Protein AF-A0A538KLN0-F1 (afdb_monomer)

pLDDT: mean 76.85, std 23.38, range [25.31, 96.94]

Structure (mmCIF, N/CA/C/O backbone):
data_AF-A0A538KLN0-F1
#
_entry.id   AF-A0A538KLN0-F1
#
loop_
_atom_site.group_PDB
_atom_site.id
_atom_site.type_symbol
_atom_site.label_atom_id
_atom_site.label_alt_id
_atom_site.label_comp_id
_atom_site.label_asym_id
_atom_site.label_entity_id
_atom_site.label_seq_id
_atom_site.pdbx_PDB_ins_code
_atom_site.Cartn_x
_atom_site.Cartn_y
_atom_site.Cartn_z
_atom_site.occupancy
_atom_site.B_iso_or_equiv
_atom_site.auth_seq_id
_atom_site.auth_comp_id
_atom_site.auth_asym_id
_atom_site.auth_atom_id
_atom_site.pdbx_PDB_model_num
ATOM 1 N N . MET A 1 1 ? 19.065 -7.640 -3.500 1.00 26.00 1 MET A N 1
ATOM 2 C CA . MET A 1 1 ? 20.006 -6.799 -4.274 1.00 26.00 1 MET A CA 1
ATOM 3 C C . MET A 1 1 ? 19.623 -5.353 -4.036 1.00 26.00 1 MET A C 1
ATOM 5 O O . MET A 1 1 ? 18.830 -4.798 -4.790 1.00 26.00 1 MET A O 1
ATOM 9 N N . SER A 1 2 ? 20.141 -4.775 -2.958 1.00 25.31 2 SER A N 1
ATOM 10 C CA . SER A 1 2 ? 19.874 -3.387 -2.580 1.00 25.31 2 SER A CA 1
ATOM 11 C C . SER A 1 2 ? 21.116 -2.546 -2.860 1.00 25.31 2 SER A C 1
ATOM 13 O O . SER A 1 2 ? 22.212 -2.878 -2.421 1.00 25.31 2 SER A O 1
ATOM 15 N N . LEU A 1 3 ? 20.955 -1.477 -3.639 1.00 26.09 3 LEU A N 1
ATOM 16 C CA . LEU A 1 3 ? 22.006 -0.489 -3.879 1.00 26.09 3 LEU A CA 1
ATOM 17 C C . LEU A 1 3 ? 21.983 0.506 -2.716 1.00 26.09 3 LEU A C 1
ATOM 19 O O . LEU A 1 3 ? 21.035 1.276 -2.596 1.00 26.09 3 LEU A O 1
ATOM 23 N N . TYR A 1 4 ? 23.009 0.484 -1.865 1.00 31.41 4 TYR A N 1
ATOM 24 C CA . TYR A 1 4 ? 23.186 1.485 -0.813 1.00 31.41 4 TYR A CA 1
ATOM 25 C C . TYR A 1 4 ? 24.074 2.632 -1.302 1.00 31.41 4 TYR A C 1
ATOM 27 O O . TYR A 1 4 ? 25.134 2.416 -1.889 1.00 31.41 4 TYR A O 1
ATOM 35 N N . TYR A 1 5 ? 23.642 3.860 -1.025 1.00 34.19 5 TYR A N 1
ATOM 36 C CA . TYR A 1 5 ? 24.415 5.081 -1.224 1.00 34.19 5 TYR A CA 1
ATOM 37 C C . TYR A 1 5 ? 24.909 5.559 0.147 1.00 34.19 5 TYR A C 1
ATOM 39 O O . TYR A 1 5 ? 24.098 5.976 0.970 1.00 34.19 5 TYR A O 1
ATOM 47 N N . ASN A 1 6 ? 26.217 5.473 0.421 1.00 35.06 6 ASN A N 1
ATOM 48 C CA . ASN A 1 6 ? 26.809 6.028 1.644 1.00 35.06 6 ASN A CA 1
ATOM 49 C C . ASN A 1 6 ? 27.440 7.406 1.345 1.00 35.06 6 ASN A C 1
ATOM 51 O O . ASN A 1 6 ? 28.269 7.523 0.442 1.00 35.06 6 ASN A O 1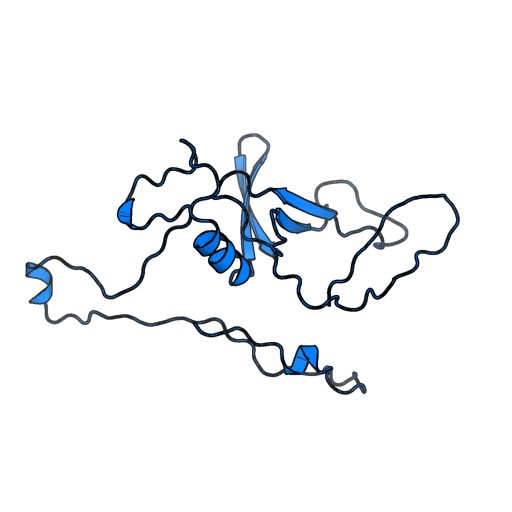
ATOM 55 N N . LYS A 1 7 ? 27.042 8.440 2.101 1.00 36.91 7 LYS A N 1
ATOM 56 C CA . LYS A 1 7 ? 27.506 9.836 1.989 1.00 36.91 7 LYS A CA 1
ATOM 57 C C . LYS A 1 7 ? 28.402 10.237 3.177 1.00 36.91 7 LYS A C 1
ATOM 59 O O . LYS A 1 7 ? 28.296 11.352 3.676 1.00 36.91 7 LYS A O 1
ATOM 64 N N . ASP A 1 8 ? 29.300 9.366 3.632 1.00 36.38 8 ASP A N 1
ATOM 65 C CA . ASP A 1 8 ? 30.351 9.769 4.575 1.00 36.38 8 ASP A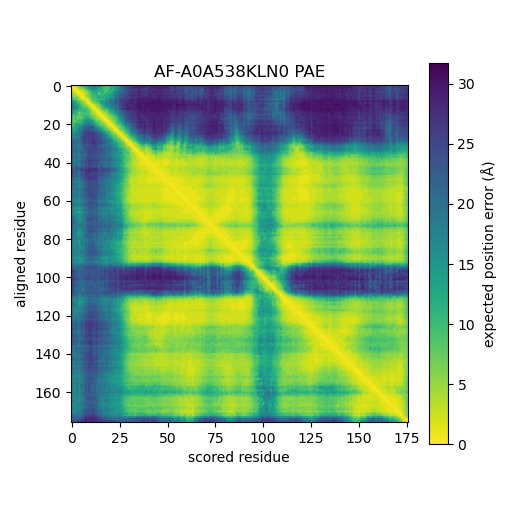 CA 1
ATOM 66 C C . ASP A 1 8 ? 31.446 10.563 3.838 1.00 36.38 8 ASP A C 1
ATOM 68 O O . ASP A 1 8 ? 32.159 10.059 2.967 1.00 36.38 8 ASP A O 1
ATOM 72 N N . HIS A 1 9 ? 31.541 11.860 4.137 1.00 43.94 9 HIS A N 1
ATOM 73 C CA . HIS A 1 9 ? 32.377 12.812 3.407 1.00 43.94 9 HIS A CA 1
ATOM 74 C C . HIS A 1 9 ? 33.731 13.093 4.076 1.00 43.94 9 HIS A C 1
ATOM 76 O O . HIS A 1 9 ? 33.805 13.779 5.093 1.00 43.94 9 HIS A O 1
ATOM 82 N N . HIS A 1 10 ? 34.812 12.762 3.364 1.00 33.06 10 HIS A N 1
ATOM 83 C CA . HIS A 1 10 ? 36.032 13.575 3.324 1.00 33.06 10 HIS A CA 1
ATOM 84 C C . HIS A 1 10 ? 36.265 14.039 1.873 1.00 33.06 10 HIS A C 1
ATOM 86 O O . HIS A 1 10 ? 36.195 13.247 0.933 1.00 33.06 10 HIS A O 1
ATOM 92 N N . ARG A 1 11 ? 36.476 15.350 1.665 1.00 34.56 11 ARG A N 1
ATOM 93 C CA . ARG A 1 11 ? 36.632 15.961 0.328 1.00 34.56 11 ARG A CA 1
ATOM 94 C C . ARG A 1 11 ? 37.799 15.321 -0.437 1.00 34.56 11 ARG A C 1
ATOM 96 O O . ARG A 1 11 ? 38.933 15.411 0.017 1.00 34.56 11 ARG A O 1
ATOM 103 N N . GLY A 1 12 ? 37.529 14.784 -1.632 1.00 41.19 12 GLY A N 1
ATOM 104 C CA . GLY A 1 12 ? 38.556 14.462 -2.637 1.00 41.19 12 GLY A CA 1
ATOM 105 C C . GLY A 1 12 ? 38.613 13.016 -3.141 1.00 41.19 12 GLY A C 1
ATOM 106 O O . GLY A 1 12 ? 39.391 12.741 -4.051 1.00 41.19 12 GLY A O 1
ATOM 107 N N . GLN A 1 13 ? 37.802 12.095 -2.616 1.00 34.59 13 GLN A N 1
ATOM 108 C CA . GLN A 1 13 ? 37.814 10.689 -3.041 1.00 34.59 13 GLN A CA 1
ATOM 109 C C . GLN A 1 13 ? 36.671 10.399 -4.030 1.00 34.59 13 GLN A C 1
ATOM 111 O O . GLN A 1 13 ? 35.543 10.847 -3.827 1.00 34.59 13 GLN A O 1
ATOM 116 N N . ARG A 1 14 ? 36.959 9.687 -5.134 1.00 34.41 14 ARG A N 1
ATOM 117 C CA . ARG A 1 14 ? 35.933 9.279 -6.115 1.00 34.41 14 ARG A CA 1
ATOM 118 C C . ARG A 1 14 ? 34.870 8.409 -5.419 1.00 34.41 14 ARG A C 1
ATOM 120 O O . ARG A 1 14 ? 35.261 7.510 -4.672 1.00 34.41 14 ARG A O 1
ATOM 127 N N . PRO A 1 15 ? 33.564 8.622 -5.675 1.00 37.00 15 PRO A N 1
ATOM 128 C CA . PRO A 1 15 ? 32.522 7.771 -5.117 1.00 37.00 15 PRO A CA 1
ATOM 129 C C . PRO A 1 15 ? 32.744 6.335 -5.588 1.00 37.00 15 PRO A C 1
ATOM 131 O O . PRO A 1 15 ? 32.901 6.075 -6.782 1.00 37.00 15 PRO A O 1
ATOM 134 N N . THR A 1 16 ? 32.798 5.410 -4.636 1.00 32.25 16 THR A N 1
ATOM 135 C CA . THR A 1 16 ? 32.900 3.982 -4.925 1.00 32.25 16 THR A CA 1
ATOM 136 C C . THR A 1 16 ? 31.509 3.397 -4.750 1.00 32.25 16 THR A C 1
ATOM 138 O O . THR A 1 16 ? 30.989 3.368 -3.640 1.00 32.25 16 THR A O 1
ATOM 141 N N . LEU A 1 17 ? 30.885 2.974 -5.852 1.00 32.88 17 LEU A N 1
ATOM 142 C CA . LEU A 1 17 ? 29.675 2.162 -5.797 1.00 32.88 17 LEU A CA 1
ATOM 143 C C . LEU A 1 17 ? 30.098 0.762 -5.340 1.00 32.88 17 LEU A C 1
ATOM 145 O O . LEU A 1 17 ? 30.583 -0.034 -6.145 1.00 32.88 17 LEU A O 1
ATOM 149 N N . SER A 1 18 ? 29.983 0.473 -4.049 1.00 30.64 18 SER A N 1
ATOM 150 C CA . SER A 1 18 ? 30.160 -0.885 -3.549 1.00 30.64 18 SER A CA 1
ATOM 151 C C . SER A 1 18 ? 28.881 -1.670 -3.815 1.00 30.64 18 SER A C 1
ATOM 153 O O . SER A 1 18 ? 27.820 -1.381 -3.265 1.00 30.64 18 SER A O 1
ATOM 155 N N . ILE A 1 19 ? 28.984 -2.685 -4.672 1.00 30.64 19 ILE A N 1
ATOM 156 C CA . ILE A 1 19 ? 28.009 -3.772 -4.693 1.00 30.64 19 ILE A CA 1
ATOM 157 C C . ILE A 1 19 ? 28.229 -4.523 -3.382 1.00 30.64 19 ILE A C 1
ATOM 159 O O . ILE A 1 19 ? 29.207 -5.253 -3.247 1.00 30.64 19 ILE A O 1
ATOM 163 N N . VAL A 1 20 ? 27.366 -4.286 -2.399 1.00 38.22 20 VAL A N 1
ATOM 164 C CA . VAL A 1 20 ? 27.263 -5.182 -1.249 1.00 38.22 20 VAL A CA 1
ATOM 165 C C . VAL A 1 20 ? 26.518 -6.406 -1.767 1.00 38.22 20 VAL A C 1
ATOM 167 O O . VAL A 1 20 ? 25.416 -6.282 -2.311 1.00 38.22 20 VAL A O 1
ATOM 170 N N . GLU A 1 21 ? 27.165 -7.568 -1.714 1.00 31.20 21 GLU A N 1
ATOM 171 C CA . GLU A 1 21 ? 26.484 -8.834 -1.970 1.00 31.20 21 GLU A CA 1
ATOM 172 C C . GLU A 1 21 ? 25.280 -8.929 -1.022 1.00 31.20 21 GLU A C 1
ATOM 174 O O . GLU A 1 21 ? 25.349 -8.464 0.113 1.00 31.20 21 GLU A O 1
ATOM 179 N N . ASP A 1 22 ? 24.151 -9.450 -1.515 1.00 34.66 22 ASP A N 1
ATOM 180 C CA . ASP A 1 22 ? 22.969 -9.704 -0.684 1.00 34.66 22 ASP A CA 1
ATOM 181 C C . ASP A 1 22 ? 23.412 -10.659 0.433 1.00 34.66 22 ASP A C 1
ATOM 183 O O . ASP A 1 22 ? 23.510 -11.869 0.215 1.00 34.66 22 ASP A O 1
ATOM 187 N N . GLU A 1 23 ? 23.685 -10.123 1.623 1.00 33.69 23 GLU A N 1
ATOM 188 C CA . GLU A 1 23 ? 23.560 -10.914 2.837 1.00 33.69 23 GLU A CA 1
ATOM 189 C C . GLU A 1 23 ? 22.157 -11.537 2.771 1.00 33.69 23 GLU A C 1
ATOM 191 O O . GLU A 1 23 ? 21.189 -10.830 2.448 1.00 33.69 23 GLU A O 1
ATOM 196 N N . PRO A 1 24 ? 22.040 -12.866 2.938 1.00 30.95 24 PRO A N 1
ATOM 197 C CA . PRO A 1 24 ? 20.780 -13.568 2.748 1.00 30.95 24 PRO A CA 1
ATOM 198 C C . PRO A 1 24 ? 19.721 -12.858 3.573 1.00 30.95 24 PRO A C 1
ATOM 200 O O . PRO A 1 24 ? 19.973 -12.642 4.753 1.00 30.95 24 PRO A O 1
ATOM 203 N N . ALA A 1 25 ? 18.598 -12.489 2.932 1.00 38.09 25 ALA A N 1
ATOM 204 C CA . ALA A 1 25 ? 17.492 -11.729 3.513 1.00 38.09 25 ALA A CA 1
ATOM 205 C C . ALA A 1 25 ? 17.398 -11.999 5.011 1.00 38.09 25 ALA A C 1
ATOM 207 O O . ALA A 1 25 ? 16.890 -13.047 5.429 1.00 38.09 25 ALA A O 1
ATOM 208 N N . THR A 1 26 ? 17.989 -11.098 5.800 1.00 32.62 26 THR A N 1
ATOM 209 C CA . THR A 1 26 ? 17.980 -11.236 7.243 1.00 32.62 26 THR A CA 1
ATOM 210 C C . THR A 1 26 ? 16.514 -11.337 7.593 1.00 32.62 26 THR A C 1
ATOM 212 O O . THR A 1 26 ? 15.715 -10.505 7.161 1.00 32.62 26 THR A O 1
ATOM 215 N N . THR A 1 27 ? 16.132 -12.411 8.280 1.00 38.66 27 THR A N 1
ATOM 216 C CA . THR A 1 27 ? 14.804 -12.493 8.877 1.00 38.66 27 THR A CA 1
ATOM 217 C C . THR A 1 27 ? 14.736 -11.314 9.832 1.00 38.66 27 THR A C 1
ATOM 219 O O . THR A 1 27 ? 15.279 -11.374 10.933 1.00 38.66 27 THR A O 1
ATOM 222 N N . HIS A 1 28 ? 14.204 -10.191 9.352 1.00 43.59 28 HIS A N 1
ATOM 223 C CA . HIS A 1 28 ? 14.029 -9.007 10.162 1.00 43.59 28 HIS A CA 1
ATOM 224 C C . HIS A 1 28 ? 13.039 -9.431 11.236 1.00 43.59 28 HIS A C 1
ATOM 226 O O . HIS A 1 28 ? 11.933 -9.875 10.920 1.00 43.59 28 HIS A O 1
ATOM 232 N N . ALA A 1 29 ? 13.492 -9.420 12.489 1.00 48.53 29 ALA A N 1
ATOM 233 C CA . ALA A 1 29 ? 12.621 -9.693 13.616 1.00 48.53 29 ALA A CA 1
ATOM 234 C C . ALA A 1 29 ? 11.372 -8.812 13.478 1.00 48.53 29 ALA A C 1
ATOM 236 O O . ALA A 1 29 ? 11.481 -7.645 13.096 1.00 48.53 29 ALA A O 1
ATOM 237 N N . LEU A 1 30 ? 10.195 -9.390 13.729 1.00 53.78 30 LEU A N 1
ATOM 238 C CA . LEU A 1 30 ? 8.945 -8.639 13.700 1.00 53.78 30 LEU A CA 1
ATOM 239 C C . LEU A 1 30 ? 9.070 -7.470 14.680 1.00 53.78 30 LEU A C 1
ATOM 241 O O . LEU A 1 30 ? 9.397 -7.679 15.850 1.00 53.78 30 LEU A O 1
ATOM 245 N N . ARG A 1 31 ? 8.849 -6.250 14.188 1.00 68.31 31 ARG A N 1
ATOM 246 C CA . ARG A 1 31 ? 8.819 -5.053 15.031 1.00 68.31 31 ARG A CA 1
ATOM 247 C C . ARG A 1 31 ? 7.609 -5.108 15.965 1.00 68.31 31 ARG A C 1
ATOM 249 O O . ARG A 1 31 ? 6.591 -5.718 15.622 1.00 68.31 31 ARG A O 1
ATOM 256 N N . GLU A 1 32 ? 7.731 -4.478 17.132 1.00 73.38 32 GLU A N 1
ATOM 257 C CA . GLU A 1 32 ? 6.623 -4.369 18.085 1.00 73.38 32 GLU A CA 1
ATOM 258 C C . GLU A 1 32 ? 5.400 -3.710 17.440 1.00 73.38 32 GLU A C 1
ATOM 260 O O . GLU A 1 32 ? 5.537 -2.834 16.581 1.00 73.38 32 GLU A O 1
ATOM 265 N N . ASP A 1 33 ? 4.208 -4.137 17.867 1.00 78.81 33 ASP A N 1
ATOM 266 C CA . ASP A 1 33 ? 2.943 -3.622 17.348 1.00 78.81 33 ASP A CA 1
ATOM 267 C C . ASP A 1 33 ? 2.890 -2.096 17.391 1.00 78.81 33 ASP A C 1
ATOM 269 O O . ASP A 1 33 ? 3.223 -1.457 18.393 1.00 78.81 33 ASP A O 1
ATOM 273 N N . VAL A 1 34 ? 2.420 -1.507 16.293 1.00 72.69 34 VAL A N 1
ATOM 274 C CA . VAL A 1 34 ? 2.412 -0.056 16.158 1.00 72.69 34 VAL A CA 1
ATOM 275 C C . VAL A 1 34 ? 1.392 0.542 17.131 1.00 72.69 34 VAL A C 1
ATOM 277 O O . VAL A 1 34 ? 0.213 0.165 17.088 1.00 72.69 34 VAL A O 1
ATOM 280 N N . PRO A 1 35 ? 1.783 1.505 17.986 1.00 79.75 35 PRO A N 1
ATOM 281 C CA . PRO A 1 35 ? 0.876 2.087 18.960 1.00 79.75 35 PRO A CA 1
ATOM 282 C C . PRO A 1 35 ? -0.387 2.662 18.311 1.00 79.75 35 PRO A C 1
ATOM 284 O O . PRO A 1 35 ? -0.354 3.517 17.420 1.00 79.75 35 PRO A O 1
ATOM 287 N N . ARG A 1 36 ? -1.546 2.225 18.808 1.00 87.19 36 ARG A N 1
ATOM 288 C CA . ARG A 1 36 ? -2.834 2.790 18.408 1.00 87.19 36 ARG A CA 1
ATOM 289 C C . ARG A 1 36 ? -3.043 4.138 19.091 1.00 87.19 36 ARG A C 1
ATOM 291 O O . ARG A 1 36 ? -3.077 4.227 20.317 1.00 87.19 36 ARG A O 1
ATOM 298 N N . SER A 1 37 ? -3.294 5.172 18.296 1.00 88.62 37 SER A N 1
ATOM 299 C CA . SER A 1 37 ? -3.560 6.524 18.781 1.00 88.62 37 SER A CA 1
ATOM 300 C C . SER A 1 37 ? -5.009 6.942 18.513 1.00 88.62 37 SER A C 1
ATOM 302 O O . SER A 1 37 ? -5.777 6.274 17.805 1.00 88.62 37 SER A O 1
ATOM 304 N N . ALA A 1 38 ? -5.412 8.092 19.057 1.00 91.19 38 ALA A N 1
ATOM 305 C CA . ALA A 1 38 ? -6.693 8.706 18.709 1.00 91.19 38 ALA A CA 1
ATOM 306 C C . ALA A 1 38 ? -6.783 9.060 17.209 1.00 91.19 38 ALA A C 1
ATOM 308 O O . ALA A 1 38 ? -7.887 9.065 16.659 1.00 91.19 38 ALA A O 1
ATOM 309 N N . ARG A 1 39 ? -5.638 9.327 16.557 1.00 91.06 39 ARG A N 1
ATOM 310 C CA . ARG A 1 39 ? -5.528 9.701 15.139 1.00 91.06 39 ARG A CA 1
ATOM 311 C C . ARG A 1 39 ? -5.672 8.494 14.214 1.00 91.06 39 ARG A C 1
ATOM 313 O O . ARG A 1 39 ? -6.347 8.602 13.196 1.00 91.06 39 ARG A O 1
ATOM 320 N N . THR A 1 40 ? -5.105 7.348 14.591 1.00 93.56 40 THR A N 1
ATOM 321 C CA . THR A 1 40 ? -5.142 6.109 13.791 1.00 93.56 40 THR A CA 1
ATOM 322 C C . THR A 1 40 ? -6.326 5.200 14.117 1.00 93.56 40 THR A C 1
ATOM 324 O O . THR A 1 40 ? -6.596 4.239 13.403 1.00 93.56 40 THR A O 1
ATOM 327 N N . THR A 1 41 ? -7.104 5.508 15.160 1.00 95.12 41 THR A N 1
ATOM 328 C CA . THR A 1 41 ? -8.288 4.718 15.520 1.00 95.12 41 THR A CA 1
ATOM 329 C C . THR A 1 41 ? -9.386 4.790 14.451 1.00 95.12 41 THR A C 1
ATOM 331 O O . THR A 1 41 ? -10.110 5.782 14.319 1.00 95.12 41 THR A O 1
ATOM 334 N N . VAL A 1 42 ? -9.601 3.673 13.754 1.00 95.12 42 VAL A N 1
ATOM 335 C CA . VAL A 1 42 ? -10.688 3.499 12.783 1.00 95.12 42 VAL A CA 1
ATOM 336 C C . VAL A 1 42 ? -12.043 3.481 13.496 1.00 95.12 42 VAL A C 1
ATOM 338 O O . VAL A 1 42 ? -12.329 2.594 14.298 1.00 95.12 42 VAL A O 1
ATOM 341 N N . ARG A 1 43 ? -12.924 4.430 13.157 1.00 95.81 43 ARG A N 1
ATOM 342 C CA . ARG A 1 43 ? -14.265 4.536 13.771 1.00 95.81 43 ARG A CA 1
ATOM 343 C C . ARG A 1 43 ? -15.366 3.821 12.990 1.00 95.81 43 ARG A C 1
ATOM 345 O O . ARG A 1 43 ? -16.201 3.126 13.560 1.00 95.81 43 ARG A O 1
ATOM 352 N N . ARG A 1 44 ? -15.394 3.972 11.664 1.00 95.69 44 ARG A N 1
ATOM 353 C CA . ARG A 1 44 ? -16.453 3.394 10.819 1.00 95.69 44 ARG A CA 1
ATOM 354 C C . ARG A 1 44 ? -16.086 1.976 10.400 1.00 95.69 44 ARG A C 1
ATOM 356 O O . ARG A 1 44 ? -15.053 1.787 9.759 1.00 95.69 44 ARG A O 1
ATOM 363 N N . ARG A 1 45 ? -16.971 1.001 10.658 1.00 93.00 45 ARG A N 1
ATOM 364 C CA . ARG A 1 45 ? -16.722 -0.439 10.414 1.00 93.00 45 ARG A CA 1
ATOM 365 C C . ARG A 1 45 ? -15.410 -0.886 11.084 1.00 93.00 45 ARG A C 1
ATOM 367 O O . ARG A 1 45 ? -14.549 -1.457 10.424 1.00 93.00 45 ARG A O 1
ATOM 374 N N . ALA A 1 46 ? -15.262 -0.561 12.369 1.00 94.00 46 ALA A N 1
ATOM 375 C CA . ALA A 1 46 ? -14.040 -0.781 13.144 1.00 94.00 46 ALA A CA 1
ATOM 376 C C . ALA A 1 46 ? -13.636 -2.260 13.253 1.00 94.00 46 ALA A C 1
ATOM 378 O O . ALA A 1 46 ? -12.451 -2.545 13.320 1.00 94.00 46 ALA A O 1
ATOM 379 N N . GLY A 1 47 ? -14.585 -3.201 13.158 1.00 93.38 47 GLY A N 1
ATOM 38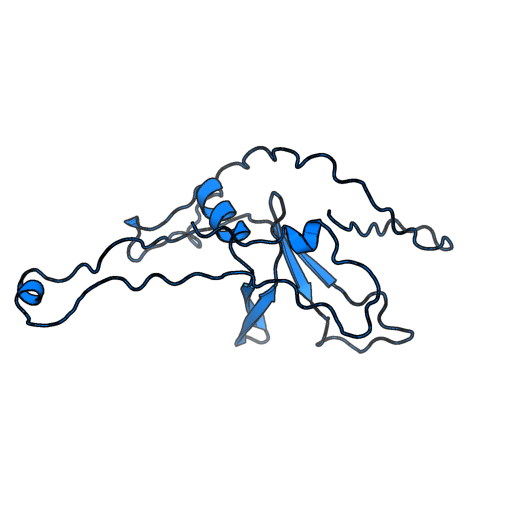0 C CA . GLY A 1 47 ? -14.286 -4.642 13.119 1.00 93.38 47 GLY A CA 1
ATOM 381 C C . GLY A 1 47 ? -13.500 -5.112 11.885 1.00 93.38 47 GLY A C 1
ATOM 382 O O . GLY A 1 47 ? -13.250 -6.297 11.747 1.00 93.38 47 GLY A O 1
ATOM 383 N N . ARG A 1 48 ? -13.149 -4.199 10.972 1.00 94.81 48 ARG A N 1
ATOM 384 C CA . ARG A 1 48 ? -12.254 -4.441 9.830 1.00 94.81 48 ARG A CA 1
ATOM 385 C C . ARG A 1 48 ? -10.855 -3.855 10.034 1.00 94.81 48 ARG A C 1
ATOM 387 O O . ARG A 1 48 ? -10.072 -3.862 9.092 1.00 94.81 48 ARG A O 1
ATOM 394 N N . ALA A 1 49 ? -10.602 -3.221 11.177 1.00 95.75 49 ALA A N 1
ATOM 395 C CA . ALA A 1 49 ? -9.353 -2.531 11.451 1.00 95.75 49 ALA A CA 1
ATOM 396 C C . ALA A 1 49 ? -8.308 -3.502 11.998 1.00 95.75 49 ALA A C 1
ATOM 398 O O . ALA A 1 49 ? -8.616 -4.308 12.871 1.00 95.75 49 ALA A O 1
ATOM 399 N N . HIS A 1 50 ? -7.087 -3.358 11.505 1.00 94.62 50 HIS A N 1
ATOM 400 C CA . HIS A 1 50 ? -5.908 -4.103 11.917 1.00 94.62 50 HIS A CA 1
ATOM 401 C C . HIS A 1 50 ? -4.831 -3.102 12.336 1.00 94.62 50 HIS A C 1
ATOM 403 O O . HIS A 1 50 ? -4.700 -2.037 11.722 1.00 94.62 50 HIS A O 1
ATOM 409 N N . TYR A 1 51 ? -4.111 -3.430 13.403 1.00 93.25 51 TYR A N 1
ATOM 410 C CA . TYR A 1 51 ? -3.062 -2.585 13.988 1.00 93.25 51 TYR A CA 1
ATOM 411 C C . TYR A 1 51 ? -1.770 -3.369 14.247 1.00 93.25 51 TYR A C 1
ATOM 413 O O . TYR A 1 51 ? -0.763 -2.767 14.604 1.00 93.25 51 TYR A O 1
ATOM 421 N N . ASP A 1 52 ? -1.808 -4.688 14.060 1.00 92.44 52 ASP A N 1
ATOM 422 C CA . ASP A 1 52 ? -0.649 -5.562 14.138 1.00 92.44 52 ASP A CA 1
ATOM 423 C C . ASP A 1 52 ? 0.318 -5.290 12.980 1.00 92.44 52 ASP A C 1
ATOM 425 O O . ASP A 1 52 ? -0.092 -4.992 11.848 1.00 92.44 52 ASP A O 1
ATOM 429 N N . THR A 1 53 ? 1.613 -5.379 13.274 1.00 91.06 53 THR A N 1
ATOM 430 C CA . THR A 1 53 ? 2.677 -5.087 12.302 1.00 91.06 53 THR A CA 1
ATOM 431 C C . THR A 1 53 ? 2.695 -6.077 11.158 1.00 91.06 53 THR A C 1
ATOM 433 O O . THR A 1 53 ? 2.910 -5.664 10.025 1.00 91.06 53 THR A O 1
ATOM 436 N N . GLU A 1 54 ? 2.370 -7.346 11.414 1.00 92.75 54 GLU A N 1
ATOM 437 C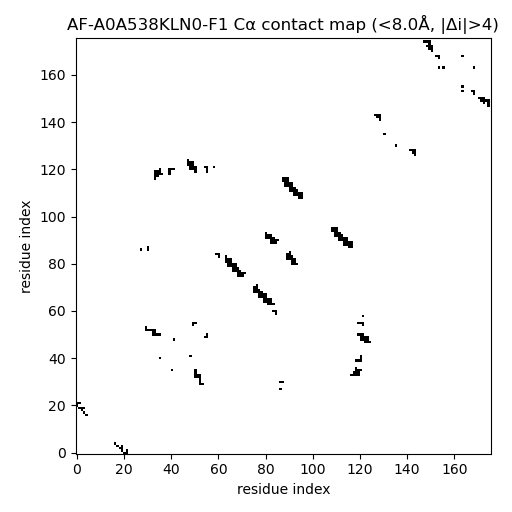 CA . GLU A 1 54 ? 2.280 -8.381 10.383 1.00 92.75 54 GLU A CA 1
ATOM 438 C C . GLU A 1 54 ? 1.321 -7.968 9.258 1.00 92.75 54 GLU A C 1
ATOM 440 O O . GLU A 1 54 ? 1.697 -7.966 8.083 1.00 92.75 54 GLU A O 1
ATOM 445 N N . THR A 1 55 ? 0.098 -7.557 9.600 1.00 93.69 55 THR A N 1
ATOM 446 C CA . THR A 1 55 ? -0.887 -7.119 8.607 1.00 93.69 55 THR A CA 1
ATOM 447 C C . THR A 1 55 ? -0.459 -5.833 7.901 1.00 93.69 55 THR A C 1
ATOM 449 O O . THR A 1 55 ? -0.624 -5.709 6.684 1.00 93.69 55 THR A O 1
ATOM 452 N N . ILE A 1 56 ? 0.059 -4.853 8.646 1.00 94.31 56 ILE A N 1
ATOM 453 C CA . ILE A 1 56 ? 0.477 -3.558 8.090 1.00 94.31 56 ILE A CA 1
ATOM 454 C C . ILE A 1 56 ? 1.637 -3.743 7.109 1.00 94.31 56 ILE A C 1
ATOM 456 O O . ILE A 1 56 ? 1.578 -3.237 5.986 1.00 94.31 56 ILE A O 1
ATOM 460 N N . ASP A 1 57 ? 2.657 -4.493 7.508 1.00 93.88 57 ASP A N 1
ATOM 461 C CA . ASP A 1 57 ? 3.860 -4.719 6.718 1.00 93.88 57 ASP A CA 1
ATOM 462 C C . ASP A 1 57 ? 3.534 -5.567 5.489 1.00 93.88 57 ASP A C 1
ATOM 464 O O . ASP A 1 57 ? 3.985 -5.233 4.400 1.00 93.88 57 ASP A O 1
ATOM 468 N N . ALA A 1 58 ? 2.646 -6.564 5.602 1.00 93.56 58 ALA A N 1
ATOM 469 C CA . ALA A 1 58 ? 2.174 -7.330 4.448 1.00 93.56 58 ALA A CA 1
ATOM 470 C C . ALA A 1 58 ? 1.456 -6.457 3.402 1.00 93.56 58 ALA A C 1
ATOM 472 O O . ALA A 1 58 ? 1.634 -6.656 2.199 1.00 93.56 58 ALA A O 1
ATOM 473 N N . ILE A 1 59 ? 0.655 -5.475 3.833 1.00 94.56 59 ILE A N 1
ATOM 474 C CA . ILE A 1 59 ? 0.015 -4.518 2.916 1.00 94.56 59 ILE A CA 1
ATOM 475 C C . ILE A 1 59 ? 1.063 -3.612 2.270 1.00 94.56 59 ILE A C 1
ATOM 477 O O . ILE A 1 59 ? 0.989 -3.348 1.070 1.00 94.56 59 ILE A O 1
ATOM 481 N N . LEU A 1 60 ? 2.028 -3.130 3.054 1.00 94.56 60 LEU A N 1
ATOM 482 C CA . LEU A 1 60 ? 3.075 -2.247 2.560 1.00 94.56 60 LEU A CA 1
ATOM 483 C C . LEU A 1 60 ? 4.061 -2.971 1.625 1.00 94.56 60 LEU A C 1
ATOM 485 O O . LEU A 1 60 ? 4.502 -2.365 0.656 1.00 94.56 60 LEU A O 1
ATOM 489 N N . ASP A 1 61 ? 4.358 -4.248 1.851 1.00 93.50 61 ASP A N 1
ATOM 490 C CA . ASP A 1 61 ? 5.196 -5.074 0.973 1.00 93.50 61 ASP A CA 1
ATOM 491 C C . ASP A 1 61 ? 4.517 -5.381 -0.364 1.00 93.50 61 ASP A C 1
ATOM 493 O O . ASP A 1 61 ? 5.171 -5.461 -1.407 1.00 93.50 61 ASP A O 1
ATOM 497 N N . GLU A 1 62 ? 3.190 -5.533 -0.354 1.00 92.75 62 GLU A N 1
ATOM 498 C CA . GLU A 1 62 ? 2.411 -5.724 -1.575 1.00 92.75 62 GLU A CA 1
ATOM 499 C C . GLU A 1 62 ? 2.113 -4.388 -2.281 1.00 92.75 62 GLU A C 1
ATOM 501 O O . GLU A 1 62 ? 1.881 -4.357 -3.487 1.00 92.75 62 GLU A O 1
ATOM 506 N N . GLY A 1 63 ? 2.129 -3.246 -1.600 1.00 92.25 63 GLY A N 1
ATOM 507 C CA . GLY A 1 63 ? 1.907 -1.960 -2.258 1.00 92.25 63 GLY A CA 1
ATOM 508 C C . GLY A 1 63 ? 3.110 -1.495 -3.094 1.00 92.25 63 GLY A C 1
ATOM 509 O O . GLY A 1 63 ? 4.265 -1.776 -2.799 1.00 92.25 63 GLY A O 1
ATOM 510 N N . LEU A 1 64 ? 2.827 -0.778 -4.185 1.00 92.00 64 LEU A N 1
ATOM 511 C CA . LEU A 1 64 ? 3.846 -0.121 -5.023 1.00 92.00 64 LEU A CA 1
ATOM 512 C C . LEU A 1 64 ? 3.784 1.400 -4.933 1.00 92.00 64 LEU A C 1
ATOM 514 O O . LEU A 1 64 ? 4.797 2.078 -5.062 1.00 92.00 64 LEU A O 1
ATOM 518 N N . VAL A 1 65 ? 2.569 1.928 -4.784 1.00 94.56 65 VAL A N 1
ATOM 519 C CA . VAL A 1 65 ? 2.271 3.355 -4.842 1.00 94.56 65 VAL A CA 1
ATOM 520 C C . VAL A 1 65 ? 1.614 3.760 -3.535 1.00 94.56 65 VAL A C 1
ATOM 522 O O . VAL A 1 65 ? 0.594 3.193 -3.143 1.00 94.56 65 VAL A O 1
ATOM 525 N N . ALA A 1 66 ? 2.173 4.778 -2.897 1.00 94.50 66 ALA A N 1
ATOM 526 C CA . ALA A 1 66 ? 1.565 5.490 -1.792 1.00 94.50 66 ALA A CA 1
ATOM 527 C C . ALA A 1 66 ? 0.940 6.786 -2.314 1.00 94.50 66 ALA A C 1
ATOM 529 O O . ALA A 1 66 ? 1.445 7.409 -3.247 1.00 94.50 66 ALA A O 1
ATOM 530 N N . HIS A 1 67 ? -0.153 7.213 -1.689 1.00 95.00 67 HIS A N 1
ATOM 531 C CA . HIS A 1 67 ? -0.663 8.571 -1.849 1.00 95.00 67 HIS A CA 1
ATOM 532 C C . HIS A 1 67 ? -0.227 9.370 -0.630 1.00 95.00 67 HIS A C 1
ATOM 534 O O . HIS A 1 67 ? -0.735 9.160 0.470 1.00 95.00 67 HIS A O 1
ATOM 540 N N . VAL A 1 68 ? 0.734 10.265 -0.822 1.00 91.56 68 VAL A N 1
ATOM 541 C CA . VAL A 1 68 ? 1.285 11.086 0.253 1.00 91.56 68 VAL A CA 1
ATOM 542 C C . VAL A 1 68 ? 0.484 12.375 0.312 1.00 91.56 68 VAL A C 1
ATOM 544 O O . VAL A 1 68 ? 0.374 13.087 -0.686 1.00 91.56 68 VAL A O 1
ATOM 547 N N . ALA A 1 69 ? -0.118 12.654 1.465 1.00 89.25 69 ALA A N 1
ATOM 548 C CA . ALA A 1 69 ? -0.919 13.850 1.678 1.00 89.25 69 ALA A CA 1
ATOM 549 C C . ALA A 1 69 ? -0.218 14.807 2.645 1.00 89.25 69 ALA A C 1
ATOM 551 O O . ALA A 1 69 ? 0.294 14.386 3.680 1.00 89.25 69 ALA A O 1
ATOM 552 N N . PHE A 1 70 ? -0.215 16.095 2.316 1.00 84.69 70 PHE A N 1
ATOM 553 C CA . PHE A 1 70 ? 0.373 17.153 3.139 1.00 84.69 70 PHE A CA 1
ATOM 554 C C . PHE A 1 70 ? -0.381 18.469 2.928 1.00 84.69 70 PHE A C 1
ATOM 556 O O . PHE A 1 70 ? -1.189 18.595 2.009 1.00 84.69 70 PHE A O 1
ATOM 563 N N . THR A 1 71 ? -0.135 19.462 3.780 1.00 82.25 71 THR A N 1
ATOM 564 C CA . THR A 1 71 ? -0.723 20.803 3.651 1.00 82.25 71 THR A CA 1
ATOM 565 C C . THR A 1 71 ? 0.356 21.837 3.369 1.00 82.25 71 THR A C 1
ATOM 567 O O . THR A 1 71 ? 1.373 21.850 4.057 1.00 82.25 71 THR A O 1
ATOM 570 N N . SER A 1 72 ? 0.114 22.746 2.428 1.00 80.25 72 SER A N 1
ATOM 571 C CA . SER A 1 72 ? 0.982 23.896 2.152 1.00 80.25 72 SER A CA 1
ATOM 572 C C . SER A 1 72 ? 0.127 25.140 1.921 1.00 80.25 72 SER A C 1
ATOM 574 O O . SER A 1 72 ? -0.874 25.080 1.210 1.00 80.25 72 SER A O 1
ATOM 576 N N . GLY A 1 73 ? 0.452 26.254 2.585 1.00 83.81 73 GLY A N 1
ATOM 577 C CA . GLY A 1 73 ? -0.348 27.486 2.510 1.00 83.81 73 GLY A CA 1
ATOM 578 C C . GLY A 1 73 ? -1.806 27.322 2.970 1.00 83.81 73 GLY A C 1
ATOM 579 O O . GLY A 1 73 ? -2.691 27.989 2.447 1.00 83.81 73 GLY A O 1
ATOM 580 N N . GLY A 1 74 ? -2.076 26.397 3.899 1.00 86.69 74 GLY A N 1
ATOM 581 C CA . GLY A 1 74 ? -3.435 26.072 4.358 1.00 86.69 74 GLY A CA 1
ATOM 582 C C . GLY A 1 74 ? -4.247 25.184 3.405 1.00 86.69 74 GLY A C 1
ATOM 583 O O . GLY A 1 74 ? -5.360 24.796 3.750 1.00 86.69 74 GLY A O 1
ATOM 584 N N . GLN A 1 75 ? -3.695 24.815 2.245 1.00 85.56 75 GLN A N 1
ATOM 585 C CA . GLN A 1 75 ? -4.336 23.947 1.258 1.00 85.56 75 GLN A CA 1
ATOM 586 C C . GLN A 1 75 ? -3.804 22.505 1.370 1.00 85.56 75 GLN A C 1
ATOM 588 O O . GLN A 1 75 ? -2.585 22.318 1.420 1.00 85.56 75 GLN A O 1
ATOM 593 N N . PRO A 1 76 ? -4.668 21.472 1.388 1.00 89.12 76 PRO A N 1
ATOM 594 C CA . PRO A 1 76 ? -4.242 20.078 1.274 1.00 89.12 76 PRO A CA 1
ATOM 595 C C . PRO A 1 76 ? -3.852 19.694 -0.159 1.00 89.12 76 PRO A C 1
ATOM 597 O O . PRO A 1 76 ? -4.522 20.070 -1.125 1.00 89.12 76 PRO A O 1
ATOM 600 N N . TYR A 1 77 ? -2.814 18.868 -0.259 1.00 86.31 77 TYR A N 1
ATOM 601 C CA . TYR A 1 77 ? -2.299 18.247 -1.476 1.00 86.31 77 TYR A CA 1
ATOM 602 C C . TYR A 1 77 ? -2.217 16.734 -1.291 1.00 86.31 77 TYR A C 1
ATOM 604 O O . TYR A 1 77 ? -2.025 16.245 -0.177 1.00 86.31 77 TYR A O 1
ATOM 612 N N . THR A 1 78 ? -2.342 15.993 -2.392 1.00 89.88 78 THR A N 1
ATOM 613 C CA . THR A 1 78 ? -2.080 14.553 -2.431 1.00 89.88 78 THR A CA 1
ATOM 614 C C . THR A 1 78 ? -1.283 14.212 -3.681 1.00 89.88 78 THR A C 1
ATOM 616 O O . THR A 1 78 ? -1.653 14.620 -4.783 1.00 89.88 78 THR A O 1
ATOM 619 N N . ILE A 1 79 ? -0.170 13.505 -3.501 1.00 87.44 79 ILE A N 1
ATOM 620 C CA . ILE A 1 79 ? 0.736 13.123 -4.583 1.00 87.44 79 ILE A CA 1
ATOM 621 C C . ILE A 1 79 ? 0.907 11.598 -4.611 1.00 87.44 79 ILE A C 1
ATOM 623 O O . ILE A 1 79 ? 1.157 10.994 -3.564 1.00 87.44 79 ILE A O 1
ATOM 627 N N . PRO A 1 80 ? 0.760 10.944 -5.777 1.00 93.06 80 PRO A N 1
ATOM 628 C CA . PRO A 1 80 ? 1.098 9.535 -5.917 1.00 93.06 80 PRO A CA 1
ATOM 629 C C . PRO A 1 80 ? 2.620 9.380 -6.020 1.00 93.06 80 PRO A C 1
ATOM 631 O O . PRO A 1 80 ? 3.250 10.002 -6.874 1.00 93.06 80 PRO A O 1
ATOM 634 N N . MET A 1 81 ? 3.210 8.540 -5.172 1.00 89.25 81 MET A N 1
ATOM 635 C CA . MET A 1 81 ? 4.647 8.255 -5.162 1.00 89.25 81 MET A CA 1
ATOM 636 C C . MET A 1 81 ? 4.897 6.752 -5.102 1.00 89.25 81 MET A C 1
ATOM 638 O O . MET A 1 81 ? 4.204 6.037 -4.378 1.00 89.25 81 MET A O 1
ATOM 642 N N . LEU A 1 82 ? 5.899 6.270 -5.842 1.00 92.94 82 LEU A N 1
ATOM 643 C CA . LEU A 1 82 ? 6.458 4.953 -5.554 1.00 92.94 82 LEU A CA 1
ATOM 644 C C . LEU A 1 82 ? 7.112 4.995 -4.172 1.00 92.94 82 LEU A C 1
ATOM 646 O O . LEU A 1 82 ? 7.683 6.016 -3.780 1.00 92.94 82 LEU A O 1
ATOM 650 N N . TYR A 1 83 ? 7.039 3.885 -3.451 1.00 94.25 83 TYR A N 1
ATOM 651 C CA . TYR A 1 83 ? 7.730 3.743 -2.179 1.00 94.25 83 TYR A CA 1
ATOM 652 C C . TYR A 1 83 ? 8.409 2.383 -2.078 1.00 94.25 83 TYR A C 1
ATOM 654 O O . TYR A 1 83 ? 8.071 1.442 -2.797 1.00 94.25 83 TYR A O 1
ATOM 662 N N . ALA A 1 84 ? 9.367 2.292 -1.165 1.00 93.00 84 ALA A N 1
ATOM 663 C CA . ALA A 1 84 ? 9.917 1.033 -0.689 1.00 93.00 84 ALA A CA 1
ATOM 664 C C . ALA A 1 84 ? 9.726 0.960 0.825 1.00 93.00 84 ALA A C 1
ATOM 666 O O . ALA A 1 84 ? 9.801 1.982 1.505 1.00 93.00 84 ALA A O 1
ATOM 667 N N . ARG A 1 85 ? 9.473 -0.231 1.360 1.00 94.12 85 ARG A N 1
ATOM 668 C CA . ARG A 1 85 ? 9.405 -0.441 2.806 1.00 94.12 85 ARG A CA 1
ATOM 669 C C . ARG A 1 85 ? 10.755 -0.960 3.311 1.00 94.12 85 ARG A C 1
ATOM 671 O O . ARG A 1 85 ? 11.301 -1.903 2.743 1.00 94.12 85 ARG A O 1
ATOM 678 N N . GLY A 1 86 ? 11.293 -0.313 4.340 1.00 90.62 86 GLY A N 1
ATOM 679 C CA . GLY A 1 86 ? 12.364 -0.832 5.190 1.00 90.62 86 GLY A CA 1
ATOM 680 C C . GLY A 1 86 ? 11.810 -1.705 6.314 1.00 90.62 86 GLY A C 1
ATOM 681 O O . GLY A 1 86 ? 10.655 -2.123 6.275 1.00 90.62 86 GLY A O 1
ATOM 682 N N . SER A 1 87 ? 12.610 -1.981 7.342 1.00 87.81 87 SER A N 1
ATOM 683 C CA . SER A 1 87 ? 12.109 -2.698 8.521 1.00 87.81 87 SER A CA 1
ATOM 684 C C . SER A 1 87 ? 11.104 -1.860 9.309 1.00 87.81 87 SER A C 1
ATOM 686 O O . SER A 1 87 ? 10.065 -2.383 9.698 1.00 87.81 87 SER A O 1
ATOM 688 N N . GLU A 1 88 ? 11.385 -0.569 9.501 1.00 88.50 88 GLU A N 1
ATOM 689 C CA . GLU A 1 88 ? 10.568 0.329 10.329 1.00 88.50 88 GLU A CA 1
ATOM 690 C C . GLU A 1 88 ? 10.115 1.582 9.573 1.00 88.50 88 GLU A C 1
ATOM 692 O O . GLU A 1 88 ? 9.233 2.299 10.041 1.00 88.50 88 GLU A O 1
ATOM 697 N N . GLU A 1 89 ? 10.669 1.836 8.388 1.00 92.44 89 GLU A N 1
ATOM 698 C CA . GLU A 1 89 ? 10.402 3.030 7.599 1.00 92.44 89 GLU A CA 1
ATOM 699 C C . GLU A 1 89 ? 9.718 2.735 6.264 1.00 92.44 89 GLU A C 1
ATOM 701 O O . GLU A 1 89 ? 9.854 1.673 5.655 1.00 92.44 89 GLU A O 1
ATOM 706 N N . VAL A 1 90 ? 9.032 3.749 5.750 1.00 92.88 90 VAL A N 1
ATOM 707 C CA . VAL A 1 90 ? 8.703 3.864 4.333 1.00 92.88 90 VAL A CA 1
ATOM 708 C C . VAL A 1 90 ? 9.656 4.871 3.702 1.00 92.88 90 VAL A C 1
ATOM 710 O O . VAL A 1 90 ? 9.742 6.019 4.137 1.00 92.88 90 VAL A O 1
ATOM 713 N N . TYR A 1 91 ? 10.349 4.446 2.652 1.00 91.50 91 TYR A N 1
ATOM 714 C CA . TYR A 1 91 ? 11.198 5.296 1.834 1.00 91.50 91 TYR A CA 1
ATOM 715 C C . TYR A 1 91 ? 10.416 5.823 0.642 1.00 91.50 91 TYR A C 1
ATOM 717 O O . TYR A 1 91 ? 9.865 5.063 -0.157 1.00 91.50 91 TYR A O 1
ATOM 725 N N . LEU A 1 92 ? 10.416 7.139 0.506 1.00 87.31 92 LEU A N 1
ATOM 726 C CA . LEU A 1 92 ? 9.865 7.859 -0.627 1.00 87.31 92 LEU A CA 1
ATOM 727 C C . LEU A 1 92 ? 11.014 8.490 -1.400 1.00 87.31 92 LEU A C 1
ATOM 729 O O . LEU A 1 92 ? 11.969 8.974 -0.796 1.00 87.31 92 LEU A O 1
ATOM 733 N N . HIS A 1 93 ? 10.914 8.521 -2.724 1.00 82.94 93 HIS A N 1
ATOM 734 C CA . HIS A 1 93 ? 11.891 9.202 -3.565 1.00 82.94 93 HIS A CA 1
ATOM 735 C C . HIS A 1 93 ? 11.214 10.314 -4.362 1.00 82.94 93 HIS A C 1
ATOM 737 O O . HIS A 1 93 ? 10.075 10.176 -4.809 1.00 82.94 93 HIS A O 1
ATOM 743 N N . GLY A 1 94 ? 11.926 11.411 -4.582 1.00 66.94 94 GLY A N 1
ATOM 744 C CA . GLY A 1 94 ? 11.395 12.533 -5.340 1.00 66.94 94 GLY A CA 1
ATOM 745 C C . GLY A 1 94 ? 12.478 13.372 -5.996 1.00 66.94 94 GLY A C 1
ATOM 746 O O . GLY A 1 94 ? 13.651 13.339 -5.620 1.00 66.94 94 GLY A O 1
ATOM 747 N N . ARG A 1 95 ? 12.050 14.146 -6.996 1.00 61.91 95 ARG A N 1
ATOM 748 C CA . ARG A 1 95 ? 12.800 15.296 -7.498 1.00 61.91 95 ARG A CA 1
ATOM 749 C C . ARG A 1 95 ? 12.336 16.506 -6.692 1.00 61.91 95 ARG A C 1
ATOM 751 O O . ARG A 1 95 ? 11.136 16.762 -6.638 1.00 61.91 95 ARG A O 1
ATOM 758 N N . SER A 1 96 ? 13.255 17.261 -6.102 1.00 51.88 96 SER A N 1
ATOM 759 C CA . SER A 1 96 ? 12.958 18.529 -5.427 1.00 51.88 96 SER A CA 1
ATOM 760 C C . SER A 1 96 ? 12.592 19.606 -6.464 1.00 51.88 96 SER A C 1
ATOM 762 O O . SER A 1 96 ? 13.407 20.427 -6.864 1.00 51.88 96 SER A O 1
ATOM 764 N N . GLY A 1 97 ? 11.370 19.541 -7.000 1.00 46.88 97 GLY A N 1
ATOM 765 C CA . GLY A 1 97 ? 10.898 20.403 -8.091 1.00 46.88 97 GLY A CA 1
ATOM 766 C C . GLY A 1 97 ? 10.482 21.819 -7.675 1.00 46.88 97 GLY A C 1
ATOM 767 O O . GLY A 1 97 ? 10.489 22.706 -8.523 1.00 46.88 97 GLY A O 1
ATOM 768 N N . ASP A 1 98 ? 10.180 22.052 -6.394 1.00 50.47 98 ASP A N 1
ATOM 769 C CA . ASP A 1 98 ? 9.683 23.352 -5.902 1.00 50.47 98 ASP A CA 1
ATOM 770 C C . ASP A 1 98 ? 10.781 24.239 -5.270 1.00 50.47 98 ASP A C 1
ATOM 772 O O . ASP A 1 98 ? 10.496 25.303 -4.718 1.00 50.47 98 ASP A O 1
ATOM 776 N N . VAL A 1 99 ? 12.056 23.837 -5.363 1.00 45.72 99 VAL A N 1
ATOM 777 C CA . VAL A 1 99 ? 13.232 24.590 -4.885 1.00 45.72 99 VAL A CA 1
ATOM 778 C C . VAL A 1 99 ? 14.267 24.662 -6.023 1.00 45.72 99 VAL A C 1
ATOM 780 O O . VAL A 1 99 ? 14.348 23.753 -6.840 1.00 45.72 99 VAL A O 1
ATOM 783 N N . ARG A 1 100 ? 14.998 25.785 -6.142 1.00 41.44 100 ARG A N 1
ATOM 784 C CA . ARG A 1 100 ? 15.767 26.215 -7.340 1.00 41.44 100 ARG A CA 1
ATOM 785 C C . ARG A 1 100 ? 16.553 25.106 -8.083 1.00 41.44 100 ARG A C 1
ATOM 787 O O . ARG A 1 100 ? 17.149 24.225 -7.474 1.00 41.44 100 ARG A O 1
ATOM 794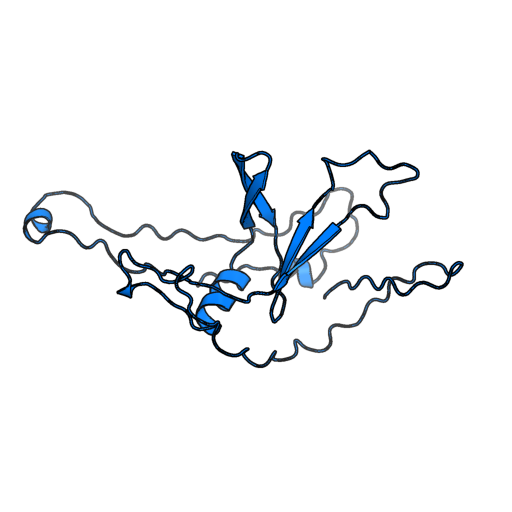 N N . GLY A 1 101 ? 16.661 25.273 -9.408 1.00 42.16 101 GLY A N 1
ATOM 795 C CA . GLY A 1 101 ? 17.213 24.282 -10.345 1.00 42.16 101 GLY A CA 1
ATOM 796 C C . GLY A 1 101 ? 18.728 23.984 -10.244 1.00 42.16 101 GLY A C 1
ATOM 797 O O . GLY A 1 101 ? 19.510 24.894 -9.946 1.00 42.16 101 GLY A O 1
ATOM 798 N N . PRO A 1 102 ? 19.152 22.730 -10.521 1.00 40.78 102 PRO A N 1
ATOM 799 C CA . PRO A 1 102 ? 20.548 22.296 -10.416 1.00 40.78 102 PRO A CA 1
ATOM 800 C C . PRO A 1 102 ? 21.366 22.501 -11.707 1.00 40.78 102 PRO A C 1
ATOM 802 O O . PRO A 1 102 ? 20.832 22.422 -12.812 1.00 40.78 102 PRO A O 1
ATOM 805 N N . SER A 1 103 ? 22.681 22.696 -11.552 1.00 48.41 103 SER A N 1
ATOM 806 C CA . SER A 1 103 ? 23.688 22.689 -12.629 1.00 48.41 103 SER A CA 1
ATOM 807 C C . SER A 1 103 ? 24.773 21.640 -12.372 1.00 48.41 103 SER A C 1
ATOM 809 O O . SER A 1 103 ? 24.973 21.241 -11.228 1.00 48.41 103 SER A O 1
ATOM 811 N N . ASP A 1 104 ? 25.459 21.239 -13.445 1.00 54.16 104 ASP A N 1
ATOM 812 C CA . ASP A 1 104 ? 26.593 20.310 -13.532 1.00 54.16 104 ASP A CA 1
ATOM 813 C C . ASP A 1 104 ? 26.598 19.153 -12.524 1.00 54.16 104 ASP A C 1
ATOM 815 O O . ASP A 1 104 ? 27.347 19.126 -11.556 1.00 54.16 104 ASP A O 1
ATOM 819 N N . ALA A 1 105 ? 25.807 18.111 -12.719 1.00 48.75 105 ALA A N 1
ATOM 820 C CA . ALA A 1 105 ? 24.742 17.903 -13.692 1.00 48.75 105 ALA A CA 1
ATOM 821 C C . ALA A 1 105 ? 23.961 16.710 -13.147 1.00 48.75 105 ALA A C 1
ATOM 823 O O . ALA A 1 105 ? 24.410 15.576 -13.275 1.00 48.75 105 ALA A O 1
ATOM 824 N N . GLU A 1 106 ? 22.849 16.978 -12.463 1.00 49.38 106 GLU A N 1
ATOM 825 C CA . GLU A 1 106 ? 21.803 15.986 -12.152 1.00 49.38 106 GLU A CA 1
ATOM 826 C C . GLU A 1 106 ? 22.262 14.709 -11.401 1.00 49.38 106 GLU A C 1
ATOM 828 O O . GLU A 1 106 ? 21.537 13.720 -11.359 1.00 49.38 106 GLU A O 1
ATOM 833 N N . LEU A 1 107 ? 23.431 14.744 -10.747 1.00 45.31 107 LEU A N 1
ATOM 834 C CA . LEU A 1 107 ? 24.065 13.602 -10.063 1.00 45.31 107 LEU A CA 1
ATOM 835 C C . LEU A 1 107 ? 23.841 13.556 -8.537 1.00 45.31 107 LEU A C 1
ATOM 837 O O . LEU A 1 107 ? 24.235 12.595 -7.889 1.00 45.31 107 LEU A O 1
ATOM 841 N N . GLU A 1 108 ? 23.154 14.543 -7.962 1.00 48.47 108 GLU A N 1
ATOM 842 C CA . GLU A 1 108 ? 22.709 14.569 -6.551 1.00 48.47 108 GLU A CA 1
ATOM 843 C C . GLU A 1 108 ? 21.169 14.487 -6.417 1.00 48.47 108 GLU A C 1
ATOM 845 O O . GLU A 1 108 ? 20.613 14.672 -5.339 1.00 48.47 108 GLU A O 1
ATOM 850 N N . ALA A 1 109 ? 20.453 14.231 -7.518 1.00 47.41 109 ALA A N 1
ATOM 851 C CA . ALA A 1 109 ? 19.039 14.579 -7.692 1.00 47.41 109 ALA A CA 1
ATOM 852 C C . ALA A 1 109 ? 18.032 13.465 -7.339 1.00 47.41 109 ALA A C 1
ATOM 854 O O . ALA A 1 109 ? 17.012 13.299 -8.008 1.00 47.41 109 ALA A O 1
ATOM 855 N N . THR A 1 110 ? 18.303 12.690 -6.293 1.00 53.00 110 THR A N 1
ATOM 856 C CA . THR A 1 110 ? 17.294 11.826 -5.665 1.00 53.00 110 THR A CA 1
ATOM 857 C C . THR A 1 110 ? 17.304 12.124 -4.181 1.00 53.00 110 THR A C 1
ATOM 859 O O . THR A 1 110 ? 18.187 11.673 -3.456 1.00 53.00 110 THR A O 1
ATOM 862 N N . GLU A 1 111 ? 16.338 12.924 -3.736 1.00 65.75 111 GLU A N 1
ATOM 863 C CA . GLU A 1 111 ? 16.085 13.054 -2.310 1.00 65.75 111 GLU A CA 1
ATOM 864 C C . GLU A 1 111 ? 15.258 11.845 -1.885 1.00 65.75 111 GLU A C 1
ATOM 866 O O . GLU A 1 111 ? 14.222 11.539 -2.488 1.00 65.75 111 GLU A O 1
ATOM 871 N N . VAL A 1 112 ? 15.767 11.124 -0.891 1.00 76.94 112 VAL A N 1
ATOM 872 C CA . VAL A 1 112 ? 15.064 10.016 -0.258 1.00 76.94 112 VAL A CA 1
ATOM 873 C C . VAL A 1 112 ? 14.587 10.504 1.096 1.00 76.94 112 VAL A C 1
ATOM 875 O O . VAL A 1 112 ? 15.392 10.909 1.932 1.00 76.94 112 VAL A O 1
ATOM 878 N N . VAL A 1 113 ? 13.278 10.452 1.311 1.00 85.69 113 VAL A N 1
ATOM 879 C CA . VAL A 1 113 ? 12.677 10.690 2.621 1.00 85.69 113 VAL A CA 1
ATOM 880 C C . VAL A 1 113 ? 12.421 9.333 3.254 1.00 85.69 113 VAL A C 1
ATOM 882 O O . VAL A 1 113 ? 11.678 8.526 2.697 1.00 85.69 113 VAL A O 1
ATOM 885 N N . ALA A 1 114 ? 13.033 9.088 4.409 1.00 88.44 114 ALA A N 1
ATOM 886 C CA . ALA A 1 114 ? 12.699 7.964 5.270 1.00 88.44 114 ALA A CA 1
ATOM 887 C C . ALA A 1 114 ? 11.651 8.426 6.286 1.00 88.44 114 ALA A C 1
ATOM 889 O O . ALA A 1 114 ? 11.889 9.369 7.041 1.00 88.44 114 ALA A O 1
ATOM 890 N N . MET A 1 115 ? 10.484 7.792 6.277 1.00 90.12 115 MET A N 1
ATOM 891 C CA . MET A 1 115 ? 9.414 8.064 7.228 1.00 90.12 115 MET A CA 1
ATOM 892 C C . MET A 1 115 ? 9.229 6.852 8.132 1.00 90.12 115 MET A C 1
ATOM 894 O O . MET A 1 115 ? 8.758 5.813 7.676 1.00 90.12 115 MET A O 1
ATOM 898 N N . GLU A 1 116 ? 9.581 7.000 9.404 1.00 92.19 116 GLU A N 1
ATOM 899 C CA . GLU A 1 116 ? 9.348 5.979 10.426 1.00 92.19 116 GLU A CA 1
ATOM 900 C C . GLU A 1 116 ? 7.845 5.694 10.582 1.00 92.19 116 GLU A C 1
ATOM 902 O O . GLU A 1 116 ? 7.013 6.608 10.643 1.00 92.19 116 GLU A O 1
ATOM 907 N N . ILE A 1 117 ? 7.485 4.414 10.664 1.00 91.81 117 ILE A N 1
ATOM 908 C CA . ILE A 1 117 ? 6.111 3.953 10.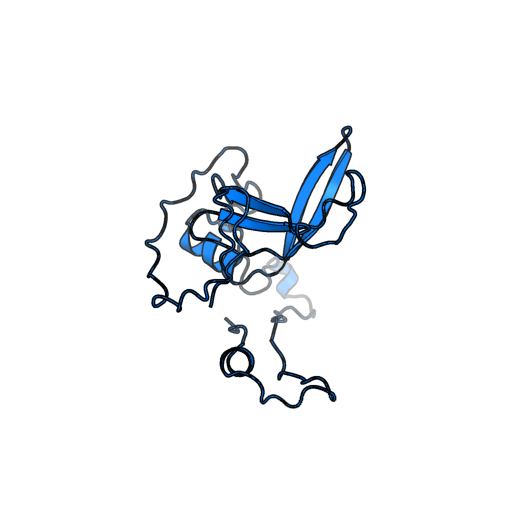868 1.00 91.81 117 ILE A CA 1
ATOM 909 C C . ILE A 1 117 ? 5.802 3.963 12.373 1.00 91.81 117 ILE A C 1
ATOM 911 O O . ILE A 1 117 ? 5.661 2.919 13.010 1.00 91.81 117 ILE A O 1
ATOM 915 N N . VAL A 1 118 ? 5.675 5.168 12.933 1.00 90.56 118 VAL A N 1
ATOM 916 C CA . VAL A 1 118 ? 5.381 5.391 14.364 1.00 90.56 118 VAL A CA 1
ATOM 917 C C . VAL A 1 118 ? 3.929 5.057 14.713 1.00 90.56 118 VAL A C 1
ATOM 919 O O . VAL A 1 118 ? 3.631 4.571 15.800 1.00 90.56 118 VAL A O 1
ATOM 922 N N . GLU A 1 119 ? 2.998 5.340 13.800 1.00 92.25 119 GLU A N 1
ATOM 923 C CA . GLU A 1 119 ? 1.577 5.036 13.957 1.00 92.25 119 GLU A CA 1
ATOM 924 C C . GLU A 1 119 ? 0.975 4.565 12.629 1.00 92.25 119 GLU A C 1
ATOM 926 O O . GLU A 1 119 ? 1.248 5.132 11.571 1.00 92.25 119 GLU A O 1
ATOM 931 N N . ALA A 1 120 ? 0.141 3.525 12.669 1.00 94.31 120 ALA A N 1
ATOM 932 C CA . ALA A 1 120 ? -0.475 2.968 11.472 1.00 94.31 120 ALA A CA 1
ATOM 933 C C . ALA A 1 120 ? -1.821 2.307 11.781 1.00 94.31 120 ALA A C 1
ATOM 935 O O . ALA A 1 120 ? -2.110 1.895 12.903 1.00 94.31 120 ALA A O 1
ATOM 936 N N . SER A 1 121 ? -2.669 2.228 10.759 1.00 95.56 121 SER A N 1
ATOM 937 C CA . SER A 1 121 ? -3.906 1.454 10.797 1.00 95.56 121 SER A CA 1
ATOM 938 C C . SER A 1 121 ? -4.160 0.857 9.425 1.00 95.56 121 SER A C 1
ATOM 940 O O . SER A 1 121 ? -4.194 1.588 8.432 1.00 95.56 121 SER A O 1
ATOM 942 N N . ALA A 1 122 ? -4.403 -0.442 9.375 1.00 95.88 122 ALA A N 1
ATOM 943 C CA . ALA A 1 122 ? -4.863 -1.131 8.186 1.00 95.88 122 ALA A CA 1
ATOM 944 C C . ALA A 1 122 ? -6.367 -1.398 8.278 1.00 95.88 122 ALA A C 1
ATOM 946 O O . ALA A 1 122 ? -6.953 -1.487 9.360 1.00 95.88 122 ALA A O 1
ATOM 947 N N . LYS A 1 123 ? -7.021 -1.522 7.122 1.00 96.31 123 LYS A N 1
ATOM 948 C CA . LYS A 1 123 ? -8.428 -1.908 7.063 1.00 96.31 123 LYS A CA 1
ATOM 949 C C . LYS A 1 123 ? -8.677 -2.876 5.924 1.00 96.31 123 LYS A C 1
ATOM 951 O O . LYS A 1 123 ? -8.518 -2.512 4.763 1.00 96.31 123 LYS A O 1
ATOM 956 N N . ILE A 1 124 ? -9.141 -4.073 6.260 1.00 96.56 124 ILE A N 1
ATOM 957 C CA . ILE A 1 124 ? -9.304 -5.165 5.300 1.00 96.56 124 ILE A CA 1
ATOM 958 C C . ILE A 1 124 ? -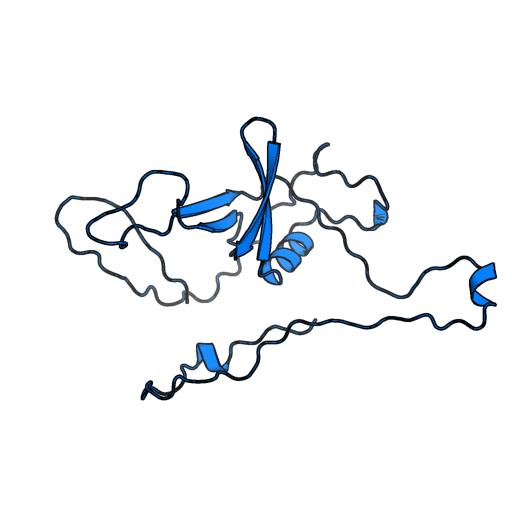10.789 -5.422 5.040 1.00 96.56 124 ILE A C 1
ATOM 960 O O . ILE A 1 124 ? -11.629 -5.424 5.942 1.00 96.56 124 ILE A O 1
ATOM 964 N N . ARG A 1 125 ? -11.140 -5.627 3.769 1.00 94.75 125 ARG A N 1
ATOM 965 C CA . ARG A 1 125 ? -12.445 -6.155 3.364 1.00 94.75 125 ARG A CA 1
ATOM 966 C C . ARG A 1 125 ? -12.212 -7.316 2.406 1.00 94.75 125 ARG A C 1
ATOM 968 O O . ARG A 1 125 ? -11.745 -7.097 1.297 1.00 94.75 125 ARG A O 1
ATOM 975 N N . SER A 1 126 ? -12.640 -8.498 2.814 1.00 92.75 126 SER A N 1
ATOM 976 C CA . SER A 1 126 ? -12.719 -9.698 1.986 1.00 92.75 126 SER A CA 1
ATOM 977 C C . SER A 1 126 ? -14.124 -10.296 2.068 1.00 92.75 126 SER A C 1
ATOM 979 O O . SER A 1 126 ? -14.894 -9.968 2.979 1.00 92.75 126 SER A O 1
ATOM 981 N N . GLY A 1 127 ? -14.455 -11.149 1.101 1.00 91.81 127 GLY A N 1
ATOM 982 C CA . GLY A 1 127 ? -15.691 -11.916 1.087 1.00 91.81 127 GLY A CA 1
ATOM 983 C C . GLY A 1 127 ? -16.874 -11.224 0.399 1.00 91.81 127 GLY A C 1
ATOM 984 O O . GLY A 1 127 ? -16.785 -10.064 -0.050 1.00 91.81 127 GLY A O 1
ATOM 985 N N . PRO A 1 128 ? -18.005 -11.949 0.341 1.00 94.50 128 PRO A N 1
ATOM 986 C CA . PRO A 1 128 ? -19.106 -11.646 -0.558 1.00 94.50 128 PRO A CA 1
ATOM 987 C C . PRO A 1 128 ? -19.814 -10.326 -0.213 1.00 94.50 128 PRO A C 1
ATOM 989 O O . PRO A 1 128 ? -19.586 -9.722 0.846 1.00 94.50 128 PRO A O 1
ATOM 992 N N . PRO A 1 129 ? -20.685 -9.832 -1.108 1.00 95.38 129 PRO A N 1
ATOM 993 C CA . PRO A 1 129 ? -21.674 -8.817 -0.762 1.00 95.38 129 PRO A CA 1
ATOM 994 C C . PRO A 1 129 ? -22.493 -9.224 0.474 1.00 95.38 129 PRO A C 1
ATOM 996 O O . PRO A 1 129 ? -22.782 -10.401 0.689 1.00 95.38 129 PRO A O 1
ATOM 999 N N . VAL A 1 130 ? -22.823 -8.237 1.307 1.00 93.25 130 VAL A N 1
ATOM 1000 C CA . VAL A 1 130 ? -23.654 -8.410 2.505 1.00 93.25 130 VAL A CA 1
ATOM 1001 C C . VAL A 1 130 ? -24.807 -7.430 2.372 1.00 93.25 130 VAL A C 1
ATOM 1003 O O . VAL A 1 130 ? -24.612 -6.233 2.604 1.00 93.25 130 VAL A O 1
ATOM 1006 N N . ASP A 1 131 ? -25.964 -7.951 1.984 1.00 94.81 131 ASP A N 1
ATOM 1007 C CA . ASP A 1 131 ? -27.167 -7.178 1.676 1.00 94.81 131 ASP A CA 1
ATOM 1008 C C . ASP A 1 131 ? -28.255 -7.392 2.739 1.00 94.81 131 ASP A C 1
ATOM 1010 O O . ASP A 1 131 ? -28.121 -8.237 3.633 1.00 94.81 131 ASP A O 1
ATOM 1014 N N . ALA A 1 132 ? -29.321 -6.590 2.690 1.00 95.81 132 ALA A N 1
ATOM 1015 C CA . ALA A 1 132 ? -30.468 -6.799 3.565 1.00 95.81 132 ALA A CA 1
ATOM 1016 C C . ALA A 1 132 ? -31.212 -8.088 3.176 1.00 95.81 132 ALA A C 1
ATOM 1018 O O . ALA A 1 132 ? -31.186 -8.519 2.023 1.00 95.81 132 ALA A O 1
ATOM 1019 N N . ALA A 1 133 ? -31.898 -8.716 4.134 1.00 95.88 133 ALA A N 1
ATOM 1020 C CA . ALA A 1 133 ? -32.584 -9.992 3.909 1.00 95.88 133 ALA A CA 1
ATOM 1021 C C . ALA A 1 133 ? -33.643 -9.911 2.791 1.00 95.88 133 ALA A C 1
ATOM 1023 O O . ALA A 1 133 ? -33.900 -10.888 2.087 1.00 95.88 133 ALA A O 1
ATOM 1024 N N . GLU 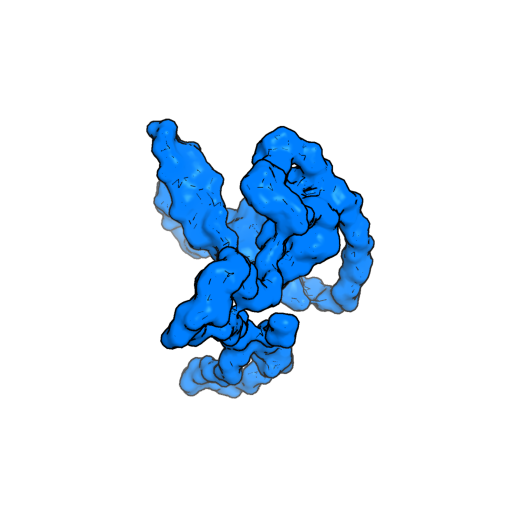A 1 134 ? -34.260 -8.745 2.625 1.00 95.12 134 GLU A N 1
ATOM 1025 C CA . GLU A 1 134 ? -35.260 -8.458 1.605 1.00 95.12 134 GLU A CA 1
ATOM 1026 C C . GLU A 1 134 ? -34.653 -8.387 0.198 1.00 95.12 134 GLU A C 1
ATOM 1028 O O . GLU A 1 134 ? -35.291 -8.839 -0.756 1.00 95.12 134 GLU A O 1
ATOM 1033 N N . ASP A 1 135 ? -33.416 -7.895 0.078 1.00 95.69 135 ASP A N 1
ATOM 1034 C CA . ASP A 1 135 ? -32.732 -7.669 -1.200 1.00 95.69 135 ASP A CA 1
ATOM 1035 C C . ASP A 1 135 ? -32.319 -8.983 -1.874 1.00 95.69 135 ASP A C 1
ATOM 1037 O O . ASP A 1 135 ? -32.317 -9.075 -3.100 1.00 95.69 135 ASP A O 1
ATOM 1041 N N . TYR A 1 136 ? -32.085 -10.049 -1.099 1.00 94.88 136 TYR A N 1
ATOM 1042 C CA . TYR A 1 136 ? -31.801 -11.391 -1.631 1.00 94.88 136 TYR A CA 1
ATOM 1043 C C . TYR A 1 136 ? -32.960 -12.002 -2.442 1.00 94.88 136 TYR A C 1
ATOM 1045 O O . TYR A 1 136 ? -32.785 -13.039 -3.080 1.00 94.88 136 TYR A O 1
ATOM 1053 N N . LYS A 1 137 ? -34.151 -11.387 -2.424 1.00 95.19 137 LYS A N 1
ATOM 1054 C CA . LYS A 1 137 ? -35.307 -11.796 -3.242 1.00 95.19 137 LYS A CA 1
ATOM 1055 C C . LYS A 1 137 ? -35.319 -11.131 -4.620 1.00 95.19 137 LYS A C 1
ATOM 1057 O O . LYS A 1 137 ? -36.107 -11.533 -5.476 1.00 95.19 137 LYS A O 1
ATOM 1062 N N . LEU A 1 138 ? -34.512 -10.090 -4.825 1.00 96.19 138 LEU A N 1
ATOM 1063 C CA . LEU A 1 138 ? -34.463 -9.357 -6.084 1.00 96.19 138 LEU A CA 1
ATOM 1064 C C . LEU A 1 138 ? -33.764 -10.209 -7.158 1.00 96.19 138 LEU A C 1
ATOM 1066 O O . LEU A 1 138 ? -32.748 -10.841 -6.868 1.00 96.19 138 LEU A O 1
ATOM 1070 N N . PRO A 1 139 ? -34.245 -10.216 -8.416 1.00 95.81 139 PRO A N 1
ATOM 1071 C CA . PRO A 1 139 ? -33.611 -10.950 -9.511 1.00 95.81 139 PRO A CA 1
ATOM 1072 C C . PRO A 1 139 ? -32.397 -10.179 -10.061 1.00 95.81 139 PRO A C 1
ATOM 1074 O O . PRO A 1 139 ? -32.330 -9.854 -11.246 1.00 95.81 139 PRO A O 1
ATOM 1077 N N . VAL A 1 140 ? -31.453 -9.834 -9.184 1.00 96.19 140 VAL A N 1
ATOM 1078 C CA . VAL A 1 140 ? -30.259 -9.036 -9.485 1.00 96.19 140 VAL A CA 1
ATOM 1079 C C . VAL A 1 140 ? -29.017 -9.850 -9.137 1.00 96.19 140 VAL A C 1
ATOM 1081 O O . VAL A 1 140 ? -28.969 -10.536 -8.120 1.00 96.19 140 VAL A O 1
ATOM 1084 N N . TRP A 1 141 ? -28.001 -9.798 -9.999 1.00 96.56 141 TRP A N 1
ATOM 1085 C CA . TRP A 1 141 ? -26.737 -10.487 -9.754 1.00 96.56 141 TRP A CA 1
ATOM 1086 C C . TRP A 1 141 ? -25.923 -9.782 -8.662 1.00 96.56 141 TRP A C 1
ATOM 1088 O O . TRP A 1 141 ? -25.737 -8.566 -8.709 1.00 96.56 141 TRP A O 1
ATOM 1098 N N . ALA A 1 142 ? -25.381 -10.565 -7.730 1.00 96.25 142 ALA A N 1
ATOM 1099 C CA . ALA A 1 142 ? -24.421 -10.127 -6.727 1.00 96.25 142 ALA A CA 1
ATOM 1100 C C . ALA A 1 142 ? -23.285 -11.155 -6.630 1.00 96.25 142 ALA A C 1
ATOM 1102 O O . ALA A 1 142 ? -23.521 -12.364 -6.638 1.00 96.25 142 ALA A O 1
ATOM 1103 N N . GLY A 1 143 ? -22.044 -10.683 -6.546 1.00 95.25 143 GLY A N 1
ATOM 1104 C CA . GLY A 1 143 ? -20.868 -11.543 -6.475 1.00 95.25 143 GLY A CA 1
ATOM 1105 C C . GLY A 1 143 ? -19.578 -10.750 -6.307 1.00 95.25 143 GLY A C 1
ATOM 1106 O O . GLY A 1 143 ? -19.597 -9.536 -6.100 1.00 95.25 143 GLY A O 1
ATOM 1107 N N . GLU A 1 144 ? -18.449 -11.447 -6.399 1.00 96.94 144 GLU A N 1
ATOM 1108 C CA . GLU A 1 144 ? -17.115 -10.851 -6.349 1.00 96.94 144 GLU A CA 1
ATOM 1109 C C . GLU A 1 144 ? -16.439 -10.962 -7.719 1.00 96.94 144 GLU A C 1
ATOM 1111 O O . GLU A 1 144 ? -16.476 -12.015 -8.356 1.00 96.94 144 GLU A O 1
ATOM 1116 N N . LEU A 1 145 ? -15.790 -9.880 -8.157 1.00 95.69 145 LEU A N 1
ATOM 1117 C CA . LEU A 1 145 ? -14.853 -9.888 -9.280 1.00 95.69 145 LEU A CA 1
ATOM 1118 C C . LEU A 1 145 ? -13.442 -9.619 -8.731 1.00 95.69 145 LEU A C 1
ATOM 1120 O O . LEU A 1 145 ? -13.109 -8.459 -8.475 1.00 95.69 145 LEU A O 1
ATOM 1124 N N . PRO A 1 146 ? -12.613 -10.655 -8.508 1.00 94.06 146 PRO A N 1
ATOM 1125 C CA . PRO A 1 146 ? -11.267 -10.473 -7.977 1.00 94.06 146 PRO A CA 1
ATOM 1126 C C . PRO A 1 146 ? -10.364 -9.736 -8.969 1.00 94.06 146 PRO A C 1
ATOM 1128 O O . PRO A 1 146 ? -10.259 -10.127 -10.132 1.00 94.06 146 PRO A O 1
ATOM 1131 N N . LEU A 1 147 ? -9.669 -8.703 -8.494 1.00 92.62 147 LEU A N 1
ATOM 1132 C CA . LEU A 1 147 ? -8.679 -7.951 -9.265 1.00 92.62 147 LEU A CA 1
ATOM 1133 C C . LEU A 1 147 ? -7.282 -8.235 -8.718 1.00 92.62 147 LEU A C 1
ATOM 1135 O O . LEU A 1 147 ? -7.101 -8.342 -7.507 1.00 92.62 147 LEU A O 1
ATOM 1139 N N . ARG A 1 148 ? -6.295 -8.357 -9.610 1.00 90.31 148 ARG A N 1
ATOM 1140 C CA . ARG A 1 148 ? -4.901 -8.646 -9.254 1.00 90.31 148 ARG A CA 1
ATOM 1141 C C . ARG A 1 148 ? -3.935 -7.853 -10.120 1.00 90.31 148 ARG A C 1
ATOM 1143 O O . ARG A 1 148 ? -4.203 -7.634 -11.299 1.00 90.31 148 ARG A O 1
ATOM 1150 N N . LEU A 1 149 ? -2.799 -7.480 -9.537 1.00 90.06 149 LEU A N 1
ATOM 1151 C CA . LEU A 1 149 ? -1.679 -6.877 -10.251 1.00 90.06 149 LEU A CA 1
ATOM 1152 C C . LEU A 1 149 ? -0.633 -7.952 -10.566 1.00 90.06 149 LEU A C 1
ATOM 1154 O O . LEU A 1 149 ? -0.099 -8.584 -9.660 1.00 90.06 149 LEU A O 1
ATOM 1158 N N . THR A 1 150 ? -0.319 -8.148 -11.845 1.00 91.44 150 THR A N 1
ATOM 1159 C CA . THR A 1 150 ? 0.656 -9.151 -12.299 1.00 91.44 150 THR A CA 1
ATOM 1160 C C . THR A 1 150 ? 1.801 -8.500 -13.064 1.00 91.44 150 THR A C 1
ATOM 1162 O O . THR A 1 150 ? 1.591 -7.550 -13.816 1.00 91.44 150 THR A O 1
ATOM 1165 N N . ALA A 1 151 ? 3.013 -9.032 -12.902 1.00 91.25 151 ALA A N 1
ATOM 1166 C CA . ALA A 1 151 ? 4.151 -8.661 -13.735 1.00 91.25 151 ALA A CA 1
ATOM 1167 C C . ALA A 1 151 ? 4.163 -9.505 -15.019 1.00 91.25 151 ALA A C 1
ATOM 1169 O O . ALA A 1 151 ? 4.125 -10.735 -14.957 1.00 91.25 151 ALA A O 1
ATOM 1170 N N . ASP A 1 152 ? 4.234 -8.845 -16.173 1.00 91.69 152 ASP A N 1
ATOM 1171 C CA . ASP A 1 152 ? 4.385 -9.509 -17.468 1.00 91.69 152 ASP A CA 1
ATOM 1172 C C . ASP A 1 152 ? 5.830 -9.960 -17.724 1.00 91.69 152 ASP A C 1
ATOM 1174 O O . ASP A 1 152 ? 6.779 -9.552 -17.051 1.00 91.69 152 ASP A O 1
ATOM 1178 N N . ARG A 1 153 ? 6.016 -10.783 -18.766 1.00 91.81 153 ARG A N 1
ATOM 1179 C CA . ARG A 1 153 ? 7.353 -11.200 -19.212 1.00 91.81 153 ARG A CA 1
ATOM 1180 C C . ARG A 1 153 ? 8.217 -9.980 -19.575 1.00 91.81 153 ARG A C 1
ATOM 1182 O O . ARG A 1 153 ? 7.728 -9.096 -20.287 1.00 91.81 153 ARG A O 1
ATOM 1189 N N . PRO A 1 154 ? 9.508 -9.957 -19.186 1.00 92.81 154 PRO A N 1
ATOM 1190 C CA . PRO A 1 154 ? 10.406 -8.862 -19.531 1.00 92.81 154 PRO A CA 1
ATOM 1191 C C . PRO A 1 154 ? 10.509 -8.678 -21.048 1.00 92.81 154 PRO A C 1
ATOM 1193 O O . PRO A 1 154 ? 10.705 -9.642 -21.790 1.00 92.81 154 PRO A O 1
ATOM 1196 N N . LYS A 1 155 ? 10.404 -7.429 -21.502 1.00 93.25 155 LYS A N 1
ATOM 1197 C CA . LYS A 1 155 ? 10.540 -7.041 -22.910 1.00 93.25 155 LYS A CA 1
ATOM 1198 C C . LYS A 1 155 ? 11.889 -6.334 -23.077 1.00 93.25 155 LYS A C 1
ATOM 1200 O O . LYS A 1 155 ? 11.980 -5.163 -22.713 1.00 93.25 155 LYS A O 1
ATOM 1205 N N . PRO A 1 156 ? 12.948 -7.023 -23.542 1.00 91.75 156 PRO A N 1
ATOM 1206 C CA . PRO A 1 156 ? 14.258 -6.399 -23.686 1.00 91.75 156 PRO A CA 1
ATOM 1207 C C . PRO A 1 156 ? 14.220 -5.306 -24.763 1.00 91.75 156 PRO A C 1
ATOM 1209 O O . PRO A 1 156 ? 13.535 -5.450 -25.779 1.00 91.75 156 PRO A O 1
ATOM 1212 N N . ASP A 1 157 ? 14.972 -4.225 -24.550 1.00 93.56 157 ASP A N 1
ATOM 1213 C CA . ASP A 1 157 ? 15.229 -3.232 -25.596 1.00 93.56 157 ASP A CA 1
ATOM 1214 C C . ASP A 1 157 ? 15.907 -3.923 -26.789 1.00 93.56 157 ASP A C 1
ATOM 1216 O O . ASP A 1 157 ? 16.836 -4.712 -26.615 1.00 93.56 157 ASP A O 1
ATOM 1220 N N . ARG A 1 158 ? 15.469 -3.594 -28.010 1.00 94.12 158 ARG A N 1
ATOM 1221 C CA . ARG A 1 158 ? 16.038 -4.104 -29.267 1.00 94.12 158 ARG A CA 1
ATOM 1222 C C . ARG A 1 158 ? 17.537 -3.827 -29.403 1.00 94.12 158 ARG A C 1
ATOM 1224 O O . ARG A 1 158 ? 18.212 -4.549 -30.126 1.00 94.12 158 ARG A O 1
ATOM 1231 N N . ARG A 1 159 ? 18.046 -2.772 -28.761 1.00 94.25 159 ARG A N 1
ATOM 1232 C CA . ARG A 1 159 ? 19.470 -2.400 -28.773 1.00 94.25 159 ARG A CA 1
ATOM 1233 C C . ARG A 1 159 ? 20.285 -3.113 -27.694 1.00 94.25 159 ARG A C 1
ATOM 1235 O O . ARG A 1 159 ? 21.511 -3.078 -27.752 1.00 94.25 159 ARG A O 1
ATOM 1242 N N . CYS A 1 160 ? 19.635 -3.735 -26.711 1.00 88.62 160 CYS A N 1
ATOM 1243 C CA . CYS A 1 160 ? 20.321 -4.430 -25.632 1.00 88.62 160 CYS A CA 1
ATOM 1244 C C . CYS A 1 160 ? 20.762 -5.820 -26.102 1.00 88.62 160 CYS A C 1
ATOM 1246 O O . CYS A 1 160 ? 19.940 -6.685 -26.395 1.00 88.62 160 CYS A O 1
ATOM 1248 N N . THR A 1 161 ? 22.074 -6.036 -26.161 1.00 90.12 161 THR A N 1
ATOM 1249 C CA . THR A 1 161 ? 22.681 -7.312 -26.573 1.00 90.12 161 THR A CA 1
ATOM 1250 C C . THR A 1 161 ? 22.924 -8.266 -25.401 1.00 90.12 161 THR A C 1
ATOM 1252 O O . THR A 1 161 ? 23.291 -9.422 -25.608 1.00 90.12 161 THR A O 1
ATOM 1255 N N . VAL A 1 162 ? 22.715 -7.804 -24.165 1.00 92.25 162 VAL A N 1
ATOM 1256 C CA . VAL A 1 162 ? 22.936 -8.586 -22.944 1.00 92.25 162 VAL A CA 1
ATOM 1257 C C . VAL A 1 162 ? 21.715 -9.457 -22.649 1.00 92.25 162 VAL A C 1
ATOM 1259 O O . VAL A 1 162 ? 20.570 -9.013 -22.738 1.00 92.25 162 VAL A O 1
ATOM 1262 N N . SER A 1 163 ? 21.947 -10.712 -22.258 1.00 90.69 163 SER A N 1
ATOM 1263 C CA . SER A 1 163 ? 20.867 -11.614 -21.854 1.00 90.69 163 SER A CA 1
ATOM 1264 C C . SER A 1 163 ? 20.138 -11.095 -20.614 1.00 90.69 163 SER A C 1
ATOM 1266 O O . SER A 1 163 ? 20.781 -10.620 -19.679 1.00 90.69 163 SER A O 1
ATOM 1268 N N . ILE A 1 164 ? 18.814 -11.270 -20.559 1.00 89.94 164 ILE A N 1
ATOM 1269 C CA . ILE A 1 164 ? 17.998 -10.828 -19.419 1.00 89.94 164 ILE A CA 1
ATOM 1270 C C . ILE A 1 164 ? 18.547 -11.438 -18.109 1.00 89.94 164 ILE A C 1
ATOM 1272 O O . ILE A 1 164 ? 18.615 -12.676 -18.008 1.00 89.94 164 ILE A O 1
ATOM 1276 N N . PRO A 1 165 ? 18.905 -10.610 -17.106 1.00 91.69 165 PRO A N 1
ATOM 1277 C CA . PRO A 1 165 ? 19.423 -11.084 -15.829 1.00 91.69 165 PRO A CA 1
ATOM 1278 C C . PRO A 1 165 ? 18.442 -11.985 -15.080 1.00 91.69 165 PRO A C 1
ATOM 1280 O O . PRO A 1 165 ? 17.222 -11.897 -15.232 1.00 91.69 165 PRO A O 1
ATOM 1283 N N . SER A 1 166 ? 18.980 -12.851 -14.223 1.00 87.69 166 SER A N 1
ATOM 1284 C CA . SER A 1 166 ? 18.179 -13.863 -13.532 1.00 87.69 166 SER A CA 1
ATOM 1285 C C . SER A 1 166 ? 17.164 -13.261 -12.548 1.00 87.69 166 SER A C 1
ATOM 1287 O O . SER A 1 166 ? 16.051 -13.770 -12.453 1.00 87.69 166 SER A O 1
ATOM 1289 N N . TYR A 1 167 ? 17.487 -12.142 -11.890 1.00 86.81 167 TYR A N 1
ATOM 1290 C CA . TYR A 1 167 ? 16.554 -11.436 -11.003 1.00 86.81 167 TYR A CA 1
ATOM 1291 C C . TYR A 1 167 ? 15.366 -10.826 -11.764 1.00 86.81 167 TYR A C 1
ATOM 1293 O O . TYR A 1 167 ? 14.245 -10.885 -11.277 1.00 86.81 167 TYR A O 1
ATOM 1301 N N . VAL A 1 168 ? 15.577 -10.332 -12.991 1.00 89.25 168 VAL A N 1
ATOM 1302 C CA . VAL A 1 168 ? 14.499 -9.809 -13.851 1.00 89.25 168 VAL A CA 1
ATOM 1303 C C . VAL A 1 168 ? 13.600 -10.945 -14.338 1.00 89.25 168 VAL A C 1
ATOM 1305 O O . VAL A 1 168 ? 12.384 -10.805 -14.360 1.00 89.25 168 VAL A O 1
ATOM 1308 N N . LYS A 1 169 ? 14.182 -12.100 -14.694 1.00 87.69 169 LYS A N 1
ATOM 1309 C CA . LYS A 1 169 ? 13.416 -13.296 -15.093 1.00 87.69 169 LYS A CA 1
ATOM 1310 C C . LYS A 1 169 ? 12.554 -13.855 -13.961 1.00 87.69 169 LYS A C 1
ATOM 1312 O O . LYS A 1 169 ? 11.498 -14.411 -14.235 1.00 87.69 169 LYS A O 1
ATOM 1317 N N . ARG A 1 170 ? 13.042 -13.764 -12.720 1.00 88.25 170 ARG A N 1
ATOM 1318 C CA . ARG A 1 170 ? 12.345 -14.246 -11.521 1.00 88.25 170 ARG A CA 1
ATOM 1319 C C . ARG A 1 170 ? 11.395 -13.218 -10.920 1.00 88.25 170 ARG A C 1
ATOM 1321 O O . ARG A 1 170 ? 10.636 -13.587 -10.030 1.00 88.25 170 ARG A O 1
ATOM 1328 N N . TYR A 1 171 ? 11.442 -11.961 -11.364 1.00 88.25 171 TYR A N 1
ATOM 1329 C CA . TYR A 1 171 ? 10.538 -10.948 -10.850 1.00 88.25 171 TYR A CA 1
ATOM 1330 C C . TYR A 1 171 ? 9.099 -11.345 -11.170 1.00 88.25 171 TYR A C 1
ATOM 1332 O O . TYR A 1 171 ? 8.707 -11.493 -12.327 1.00 88.25 171 TYR A O 1
ATOM 1340 N N . GLY A 1 172 ? 8.326 -11.525 -10.114 1.00 86.31 172 GLY A N 1
ATOM 1341 C CA . GLY A 1 172 ? 6.917 -11.837 -10.165 1.00 86.31 172 GLY A CA 1
ATOM 1342 C C . GLY A 1 172 ? 6.249 -11.192 -8.967 1.00 86.31 172 GLY A C 1
ATOM 1343 O O . GLY A 1 172 ? 6.877 -10.981 -7.931 1.00 86.31 172 GLY A O 1
ATOM 1344 N N . ARG A 1 173 ? 4.971 -10.870 -9.121 1.00 82.69 173 ARG A N 1
ATOM 1345 C CA . ARG A 1 173 ? 4.128 -10.446 -8.007 1.00 82.69 173 ARG A CA 1
ATOM 1346 C C . ARG A 1 173 ? 3.283 -11.637 -7.597 1.00 82.69 173 ARG A C 1
ATOM 1348 O O . ARG A 1 173 ? 2.647 -12.253 -8.456 1.00 82.69 173 ARG A O 1
ATOM 1355 N N . ALA A 1 174 ? 3.355 -12.013 -6.324 1.00 66.50 174 ALA A N 1
ATOM 1356 C CA . ALA A 1 174 ? 2.580 -13.131 -5.822 1.00 66.50 174 ALA A CA 1
ATOM 1357 C C . ALA A 1 174 ? 1.094 -12.760 -5.879 1.00 66.50 174 ALA A C 1
ATOM 1359 O O . ALA A 1 174 ? 0.657 -11.786 -5.283 1.00 66.50 174 ALA A O 1
ATOM 1360 N N . SER A 1 175 ? 0.310 -13.553 -6.603 1.00 53.03 175 SER A N 1
ATOM 1361 C CA . SER A 1 175 ? -1.145 -13.516 -6.499 1.00 53.03 175 SER A CA 1
ATOM 1362 C C . SER A 1 175 ? -1.523 -14.218 -5.196 1.00 53.03 175 SER A C 1
ATOM 1364 O O . SER A 1 175 ? -1.673 -15.439 -5.211 1.00 53.03 175 SER A O 1
ATOM 1366 N N . ARG A 1 176 ? -1.630 -13.493 -4.081 1.00 50.72 176 ARG A N 1
ATOM 1367 C CA . ARG A 1 176 ? -2.392 -14.004 -2.933 1.00 50.72 176 ARG A CA 1
ATOM 1368 C C . ARG A 1 176 ? -3.885 -13.798 -3.174 1.00 50.72 176 ARG A C 1
ATOM 1370 O O . ARG A 1 176 ? -4.251 -12.757 -3.764 1.00 50.72 176 ARG A O 1
#

Secondary structure (DSSP, 8-state):
----------TTPPP------------PPPPPPPPP-TTT---TTGGGEE--HHHHHHHHHH--EEEEEEEETTEEEEEEEEEEE-SSEEEEEE--TTS----S-SSS--EEEEEE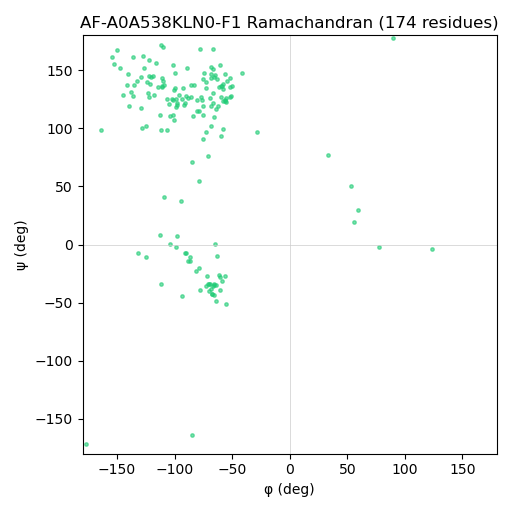-SS--EE---SS----TTGGGSS-----------PPPP---TT--SPPPHHHHH------

Mean predicted aligned error: 11.95 Å

Sequence (176 aa):
MSLYYNKDHHRGQRPTLSIVEDEPATTHALREDVPRSARTTVRRRAGRAHYDTETIDAILDEGLVAHVAFTSGGQPYTIPMLYARGSEEVYLHGRSGDVRGPSDAELEATEVVAMEIVEASAKIRSGPPVDAAEDYKLPVWAGELPLRLTADRPKPDRRCTVSIPSYVKRYGRASR

Foldseek 3Di:
DDFDDDDPDDPDDDGDRDPDDPPDPPPLPQDPFADDDPVAQDDPPNVQKDGGSVVVVVVLQLDQWDWDWDDDPNDIDTDIFGWDDDNFWIKTWDFPPPDDDDPPHCPVGIDIDTGGPNGHMDGDDDDWDDDDPVCVPDPDDTGDDDDDDWDDQDDDDPPDPDDDDPCSRPDIRDDD

Nearest PDB structures (foldseek):
  6rk0-assembly1_B  TM=8.580E-01  e=4.837E-08  Azotobacter vinelandii DJ
  4ybn-assembly1_B  TM=8.470E-01  e=2.546E-04  Mycolicibacterium smegmatis MC2 155
  6eci-assembly4_G  TM=8.562E-01  e=4.178E-01  Mycolicibacterium smegmatis MC2 155
  3db0-assembly1_B  TM=9.057E-01  e=5.927E-01  Listeria innocua
  3db0-assembly1_A  TM=7.913E-01  e=6.283E-01  Listeria innocua

Solvent-accessible surface area (backbone atoms only — not comparable to full-atom values): 12196 Å² total; per-residue (Å²): 126,69,89,69,86,84,85,85,83,67,96,87,68,81,89,75,87,62,83,58,75,68,69,74,81,69,81,72,73,83,66,76,64,32,56,80,43,87,86,48,56,64,76,80,72,39,95,32,56,45,46,50,41,69,64,46,49,53,51,51,70,71,46,55,68,45,75,52,69,51,71,58,97,91,41,81,48,76,44,83,36,57,50,49,70,60,96,59,29,43,37,36,63,44,70,76,79,93,52,86,86,86,73,94,66,81,80,79,64,64,52,71,49,77,42,71,62,66,62,51,60,40,75,65,88,83,81,69,80,85,76,58,84,73,57,76,72,50,100,65,94,83,71,81,83,92,82,84,78,74,64,74,82,84,79,78,58,92,84,58,87,70,80,84,51,69,70,65,73,65,56,67,53,84,85,126

Radius of gyration: 22.3 Å; Cα contacts (8 Å, |Δi|>4): 165; chains: 1; bounding box: 74×42×48 Å